Protein AF-A0A3N8NW52-F1 (afdb_monomer_lite)

pLDDT: mean 75.97, std 21.31, range [32.78, 98.12]

Organism: NCBI:txid488447

Secondary structure (DSSP, 8-state):
----PPPS-SSSSGGGSSS--SS----HHHHHHHHHHHHHHHHHHH----SS---S-SEEEEES-STTTTTTTTS-HHHHHTTS----EEEEEEEEB-TT-SEEEEEEEEESSSS-EEEEEEEEE----EEE-TTS-EEE--HHHHHHHHHH----TTS---TT---SSSSPPSSSS-------SPTTSPPHHHHHHHHHHHHHHHHTT-S---SS-TTGGGTS----TTEEEEEE-GGGB--

Sequence (243 aa):
MKRRTTSVATATVLAALLAGCANGMPDVNGLVSKANSAVEGAISSVTGGSGGNAAGPVYTPISGGNTLSGLFAGQNQQKANYGQIAYPRVALEYLSFGADQPCWKVRATIWRGPKQSHDEVFQVCDAPIVVRDAVGQSGQLNPQGIIDKIDGTRAPMNVSNTGDQRTRGPLPPLRPMSVQLANTGPMFQANPLQVRLDAINARIAYVSGYVPLGDTSAMSVVSSAFYDYRMWIYRFDPAGNRG

Radius of gyration: 20.58 Å; chains: 1; bounding box: 43×73×47 Å

Foldseek 3Di:
DDDDDDDPDPPPPPVVPPPDPDDDDPPVVVVVLVVVVVVQQVVVVPDPDPDDPFPDGQKDWDDFDLCLFQVCPPPDLVCLLQCVDVDFFWEKEWQAAELPDQKTKIKIWTRGDQPDTTITIMIGGLDWDWDAALVRDIDTADLVLVLVLLQPAFDDPPADAPACAQDRDPHAYRRFADDDDDQPDDPPDDRSRVVRSSSSVSSSCVRSCVQPPDSHDSVVSNVDNGRRRRHHHRYYDPVNYPD

Structure (mmCIF, N/CA/C/O backbone):
data_AF-A0A3N8NW52-F1
#
_entry.id   AF-A0A3N8NW52-F1
#
loop_
_atom_site.group_PDB
_atom_site.id
_atom_site.type_symbol
_atom_site.label_atom_id
_atom_site.label_alt_id
_atom_site.label_comp_id
_atom_site.label_asym_id
_atom_site.label_entity_id
_atom_site.label_seq_id
_atom_site.pdbx_PDB_ins_code
_atom_site.Cartn_x
_atom_site.Cartn_y
_atom_site.Cartn_z
_atom_site.occupancy
_atom_site.B_iso_or_equiv
_atom_site.auth_seq_id
_atom_site.auth_comp_id
_atom_site.auth_asym_id
_atom_site.auth_atom_id
_atom_site.pdbx_PDB_model_num
ATOM 1 N N . MET A 1 1 ? -19.939 -55.814 -29.220 1.00 41.88 1 MET A N 1
ATOM 2 C CA . MET A 1 1 ? -19.436 -55.866 -27.828 1.00 41.88 1 MET A CA 1
ATOM 3 C C . MET A 1 1 ? -18.182 -55.007 -27.700 1.00 41.88 1 MET A C 1
ATOM 5 O O . MET A 1 1 ? -17.153 -55.382 -28.240 1.00 41.88 1 MET A O 1
ATOM 9 N N . LYS A 1 2 ? -18.270 -53.848 -27.037 1.00 34.41 2 LYS A N 1
ATOM 10 C CA . LYS A 1 2 ? -17.125 -53.035 -26.584 1.00 34.41 2 LYS A CA 1
ATOM 11 C C . LYS A 1 2 ? -17.582 -52.266 -25.339 1.00 34.41 2 LYS A C 1
ATOM 13 O O . LYS A 1 2 ? -18.438 -51.395 -25.436 1.00 34.41 2 LYS A O 1
ATOM 18 N N . ARG A 1 3 ? -17.078 -52.675 -24.171 1.00 38.12 3 ARG A N 1
ATOM 19 C CA . ARG A 1 3 ? -17.311 -52.032 -22.868 1.00 38.12 3 ARG A CA 1
ATOM 20 C C . ARG A 1 3 ? -16.512 -50.727 -22.811 1.00 38.12 3 ARG A C 1
ATOM 22 O O . ARG A 1 3 ? -15.337 -50.733 -23.171 1.00 38.12 3 ARG A O 1
ATOM 29 N N . ARG A 1 4 ? -17.119 -49.641 -22.330 1.00 37.81 4 ARG A N 1
ATOM 30 C CA . ARG A 1 4 ? -16.389 -48.474 -21.819 1.00 37.81 4 ARG A CA 1
ATOM 31 C C . ARG A 1 4 ? -16.640 -48.367 -20.321 1.00 37.81 4 ARG A C 1
ATOM 33 O O . ARG A 1 4 ? -17.769 -48.211 -19.876 1.00 37.81 4 ARG A O 1
ATOM 40 N N . THR A 1 5 ? -15.552 -48.539 -19.591 1.00 41.28 5 THR A N 1
ATOM 41 C CA . THR A 1 5 ? -15.364 -48.364 -18.157 1.00 41.28 5 THR A CA 1
ATOM 42 C C . THR A 1 5 ? -15.502 -46.887 -17.793 1.00 41.28 5 THR A C 1
ATOM 44 O O . THR A 1 5 ? -14.796 -46.037 -18.330 1.00 41.28 5 THR A O 1
ATOM 47 N N . THR A 1 6 ? -16.422 -46.581 -16.885 1.00 38.75 6 THR A N 1
ATOM 48 C CA . THR A 1 6 ? -16.550 -45.281 -16.220 1.00 38.75 6 THR A CA 1
ATOM 49 C C . THR A 1 6 ? -15.473 -45.138 -15.146 1.00 38.75 6 THR A C 1
ATOM 51 O O . THR A 1 6 ? -15.294 -46.030 -14.318 1.00 38.75 6 THR A O 1
ATOM 54 N N . SER A 1 7 ? -14.749 -44.018 -15.184 1.00 38.44 7 SER A N 1
ATOM 55 C CA . SER A 1 7 ? -13.672 -43.681 -14.253 1.00 38.44 7 SER A CA 1
ATOM 56 C C . SER A 1 7 ? -14.221 -43.362 -12.861 1.00 38.44 7 SER A C 1
ATOM 58 O O . SER A 1 7 ? -15.058 -42.475 -12.695 1.00 38.44 7 SER A O 1
ATOM 60 N N . VAL A 1 8 ? -13.725 -44.088 -11.862 1.00 43.16 8 VAL A N 1
ATOM 61 C CA . VAL A 1 8 ? -13.961 -43.892 -10.428 1.00 43.16 8 VAL A CA 1
ATOM 62 C C . VAL A 1 8 ? -13.134 -42.685 -9.973 1.00 43.16 8 VAL A C 1
ATOM 64 O O . VAL A 1 8 ? -11.994 -42.834 -9.554 1.00 43.16 8 VAL A O 1
ATOM 67 N N . ALA A 1 9 ? -13.663 -41.470 -10.123 1.00 39.22 9 ALA A N 1
ATOM 68 C CA . ALA A 1 9 ? -13.011 -40.257 -9.603 1.00 39.22 9 ALA A CA 1
ATOM 69 C C . ALA A 1 9 ? -13.993 -39.174 -9.113 1.00 39.22 9 ALA A C 1
ATOM 71 O O . ALA A 1 9 ? -13.575 -38.084 -8.739 1.00 39.22 9 ALA A O 1
ATOM 72 N N . THR A 1 10 ? -15.297 -39.460 -9.080 1.00 41.03 10 THR A N 1
ATOM 73 C CA . THR A 1 10 ? -16.352 -38.505 -8.689 1.00 41.03 10 THR A CA 1
ATOM 74 C C . THR A 1 10 ? -17.044 -38.838 -7.362 1.00 41.03 10 THR A C 1
ATOM 76 O O . THR A 1 10 ? -18.062 -38.236 -7.040 1.00 41.03 10 THR A O 1
ATOM 79 N N . ALA A 1 11 ? -16.504 -39.758 -6.555 1.00 37.00 11 ALA A N 1
ATOM 80 C CA . ALA A 1 11 ? -17.184 -40.245 -5.347 1.00 37.00 11 ALA A CA 1
ATOM 81 C C . ALA A 1 11 ? -16.660 -39.691 -4.004 1.00 37.00 11 ALA A C 1
ATOM 83 O O . ALA A 1 11 ? -17.245 -39.995 -2.970 1.00 37.00 11 ALA A O 1
ATOM 84 N N . THR A 1 12 ? -15.605 -38.868 -3.971 1.00 39.94 12 THR A N 1
ATOM 85 C CA . THR A 1 12 ? -14.991 -38.415 -2.700 1.00 39.94 12 THR A CA 1
ATOM 86 C C . THR A 1 12 ? -15.316 -36.984 -2.268 1.00 39.94 12 THR A C 1
ATOM 88 O O . THR A 1 12 ? -14.975 -36.616 -1.150 1.00 39.94 12 THR A O 1
ATOM 91 N N . VAL A 1 13 ? -16.026 -36.183 -3.070 1.00 41.09 13 VAL A N 1
ATOM 92 C CA . VAL A 1 13 ? -16.410 -34.808 -2.668 1.00 41.09 13 VAL A CA 1
ATOM 93 C C . VAL A 1 13 ? -17.793 -34.753 -2.000 1.00 41.09 13 VAL A C 1
ATOM 95 O O . VAL A 1 13 ? -18.067 -33.847 -1.220 1.00 41.09 13 VAL A O 1
ATOM 98 N N . LEU A 1 14 ? -18.654 -35.755 -2.212 1.00 37.03 14 LEU A N 1
ATOM 99 C CA . LEU A 1 14 ? -20.027 -35.733 -1.688 1.00 37.03 14 LEU A CA 1
ATOM 100 C C . LEU A 1 14 ? -20.183 -36.326 -0.273 1.00 37.03 14 LEU A C 1
ATOM 102 O O . LEU A 1 14 ? -21.237 -36.175 0.335 1.00 37.03 14 LEU A O 1
ATOM 106 N N . ALA A 1 15 ? -19.145 -36.963 0.279 1.00 36.94 15 ALA A N 1
ATOM 107 C CA . ALA A 1 15 ? -19.199 -37.584 1.609 1.00 36.94 15 ALA A CA 1
ATOM 108 C C . ALA A 1 15 ? -18.831 -36.634 2.769 1.00 36.94 15 ALA A C 1
ATOM 110 O O . ALA A 1 15 ? -19.038 -36.981 3.928 1.00 36.94 15 ALA A O 1
ATOM 111 N N . ALA A 1 16 ? -18.332 -35.425 2.486 1.00 37.59 16 ALA A N 1
ATOM 112 C CA . ALA A 1 16 ? -17.993 -34.437 3.518 1.00 37.59 16 ALA A CA 1
ATOM 113 C C . ALA A 1 16 ? -19.156 -33.488 3.883 1.00 37.59 16 ALA A C 1
ATOM 115 O O . ALA A 1 16 ? -19.021 -32.674 4.791 1.00 37.59 16 ALA A O 1
ATOM 116 N N . LEU A 1 17 ? -20.307 -33.590 3.206 1.00 39.09 17 LEU A N 1
ATOM 117 C CA . LEU A 1 17 ? -21.458 -32.694 3.402 1.00 39.09 17 LEU A CA 1
ATOM 118 C C . LEU A 1 17 ? -22.473 -33.171 4.457 1.00 39.09 17 LEU A C 1
ATOM 120 O O . LEU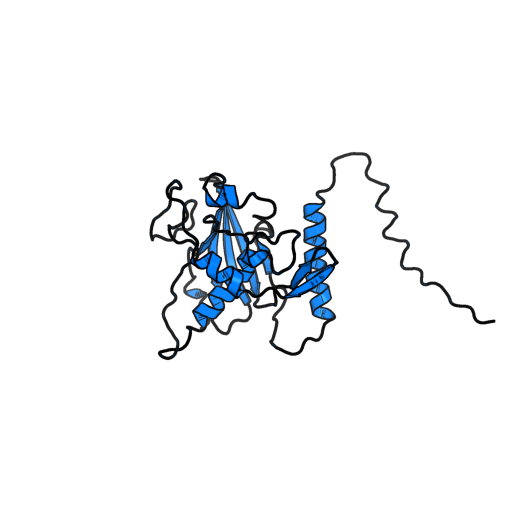 A 1 17 ? -23.471 -32.493 4.677 1.00 39.09 17 LEU A O 1
ATOM 124 N N . LEU A 1 18 ? -22.235 -34.302 5.133 1.00 38.09 18 LEU A N 1
ATOM 125 C CA . LEU A 1 18 ? -23.187 -34.873 6.104 1.00 38.09 18 LEU A CA 1
ATOM 126 C C . LEU A 1 18 ? -22.638 -35.052 7.531 1.00 38.09 18 LEU A C 1
ATOM 128 O O . LEU A 1 18 ? -23.312 -35.637 8.372 1.00 38.09 18 LEU A O 1
ATOM 132 N N . ALA A 1 19 ? -21.465 -34.502 7.848 1.00 43.75 19 ALA A N 1
ATOM 133 C CA . ALA A 1 19 ? -20.908 -34.533 9.202 1.00 43.75 19 ALA A CA 1
ATOM 134 C C . ALA A 1 19 ? -20.612 -33.110 9.699 1.00 43.75 19 ALA A C 1
ATOM 136 O O . ALA A 1 19 ? -19.472 -32.660 9.704 1.00 43.75 19 ALA A O 1
ATOM 137 N N . GLY A 1 20 ? -21.661 -32.380 10.081 1.00 37.44 20 GLY A N 1
ATOM 138 C CA . GLY A 1 20 ? -21.520 -31.006 10.570 1.00 37.44 20 GLY A CA 1
ATOM 139 C C . GLY A 1 20 ? -22.783 -30.407 11.184 1.00 37.44 20 GLY A C 1
ATOM 140 O O . GLY A 1 20 ? -22.971 -29.199 11.124 1.00 37.44 20 GLY A O 1
ATOM 141 N N . CYS A 1 21 ? -23.670 -31.217 11.765 1.00 38.03 21 CYS A N 1
ATOM 142 C CA . CYS A 1 21 ? -24.784 -30.719 12.575 1.00 38.03 21 CYS A CA 1
ATOM 143 C C . CYS A 1 21 ? -24.367 -30.635 14.051 1.00 38.03 21 CYS A C 1
ATOM 145 O O . CYS A 1 21 ? -24.898 -31.364 14.877 1.00 38.03 21 CYS A O 1
ATOM 147 N N . ALA A 1 22 ? -23.377 -29.798 14.364 1.00 41.72 22 ALA A N 1
ATOM 148 C CA . ALA A 1 22 ? -23.110 -29.251 15.698 1.00 41.72 22 ALA A CA 1
ATOM 149 C C . ALA A 1 22 ? -21.888 -28.327 15.599 1.00 41.72 22 ALA A C 1
ATOM 151 O O . ALA A 1 22 ? -20.803 -28.789 15.268 1.00 41.72 22 ALA A O 1
ATOM 152 N N . ASN A 1 23 ? -22.069 -27.052 15.949 1.00 40.06 23 ASN A N 1
ATOM 153 C CA . ASN A 1 23 ? -21.063 -25.980 16.021 1.00 40.06 23 ASN A CA 1
ATOM 154 C C . ASN A 1 23 ? -20.748 -25.254 14.703 1.00 40.06 23 ASN A C 1
ATOM 156 O O . ASN A 1 23 ? -19.900 -25.689 13.939 1.00 40.06 23 ASN A O 1
ATOM 160 N N . GLY A 1 24 ? -21.367 -24.077 14.540 1.00 40.06 24 GLY A N 1
ATOM 161 C CA . GLY A 1 24 ? -20.853 -22.954 13.746 1.00 40.06 24 GLY A CA 1
ATOM 162 C C . GLY A 1 24 ? -20.812 -23.168 12.233 1.00 40.06 24 GLY A C 1
ATOM 163 O O . GLY A 1 24 ? -20.072 -24.001 11.726 1.00 40.06 24 GLY A O 1
ATOM 164 N N . MET A 1 25 ? -21.572 -22.360 11.489 1.00 40.41 25 MET A N 1
ATOM 165 C CA . MET A 1 25 ? -21.441 -22.300 10.031 1.00 40.41 25 MET A CA 1
ATOM 166 C C . MET A 1 25 ? -19.968 -22.075 9.638 1.00 40.41 25 MET A C 1
ATOM 168 O O . MET A 1 25 ? -19.342 -21.158 10.177 1.00 40.41 25 MET A O 1
ATOM 172 N N . PRO A 1 26 ? -19.400 -22.872 8.716 1.00 46.38 26 PRO A N 1
ATOM 173 C CA . PRO A 1 26 ? -18.072 -22.606 8.190 1.00 46.38 26 PRO A CA 1
ATOM 174 C C . PRO A 1 26 ? -18.094 -21.296 7.397 1.00 46.38 26 PRO A C 1
ATOM 176 O O . PRO A 1 26 ? -19.017 -21.041 6.624 1.00 46.38 26 PRO A O 1
ATOM 179 N N . ASP A 1 27 ? -17.072 -20.468 7.607 1.00 52.22 27 ASP A N 1
ATOM 180 C CA . ASP A 1 27 ? -16.848 -19.218 6.885 1.00 52.22 27 ASP A CA 1
ATOM 181 C C . ASP A 1 27 ? -16.643 -19.512 5.390 1.00 52.22 27 ASP A C 1
ATOM 183 O O . ASP A 1 27 ? -15.546 -19.823 4.914 1.00 52.22 27 ASP A O 1
ATOM 187 N N . VAL A 1 28 ? -17.750 -19.464 4.652 1.00 51.47 28 VAL A N 1
ATOM 188 C CA . VAL A 1 28 ? -17.807 -19.717 3.212 1.00 51.47 28 VAL A CA 1
ATOM 189 C C . VAL A 1 28 ? -16.949 -18.724 2.425 1.00 51.47 28 VAL A C 1
ATOM 191 O O . VAL A 1 28 ? -16.401 -19.100 1.392 1.00 51.47 28 VAL A O 1
ATOM 194 N N . ASN A 1 29 ? -16.730 -17.507 2.938 1.00 47.47 29 ASN A N 1
ATOM 195 C CA . ASN A 1 29 ? -15.861 -16.518 2.296 1.00 47.47 29 ASN A CA 1
ATOM 196 C C . ASN A 1 29 ? -14.382 -16.902 2.435 1.00 47.47 29 ASN A C 1
ATOM 198 O O . ASN A 1 29 ? -13.612 -16.754 1.484 1.00 47.47 29 ASN A O 1
ATOM 202 N N . GLY A 1 30 ? -13.994 -17.462 3.584 1.00 43.00 30 GLY A N 1
ATOM 203 C CA . GLY A 1 30 ? -12.656 -18.015 3.809 1.00 43.00 30 GLY A CA 1
ATOM 204 C C . GLY A 1 30 ? -12.362 -19.268 2.975 1.00 43.00 30 GLY A C 1
ATOM 205 O O . GLY A 1 30 ? -11.227 -19.486 2.553 1.00 43.00 30 GLY A O 1
ATOM 206 N N . LEU A 1 31 ? -13.377 -20.090 2.694 1.00 46.56 31 LEU A N 1
ATOM 207 C CA . LEU A 1 31 ? -13.243 -21.258 1.814 1.00 46.56 31 LEU A CA 1
ATOM 208 C C . LEU A 1 31 ? -13.154 -20.869 0.334 1.00 46.56 31 LEU A C 1
ATOM 210 O O . LEU A 1 31 ? -12.346 -21.443 -0.396 1.00 46.56 31 LEU A O 1
ATOM 214 N N . VAL A 1 32 ? -13.928 -19.871 -0.098 1.00 51.53 32 VAL A N 1
ATOM 215 C CA . VAL A 1 32 ? -13.887 -19.350 -1.473 1.00 51.53 32 VAL A CA 1
ATOM 216 C C . VAL A 1 32 ? -12.560 -18.645 -1.761 1.00 51.53 32 VAL A C 1
ATOM 218 O O . VAL A 1 32 ? -11.979 -18.867 -2.821 1.00 51.53 32 VAL A O 1
ATOM 221 N N . SER A 1 33 ? -12.013 -17.870 -0.818 1.00 50.91 33 SER A N 1
ATOM 222 C CA . SER A 1 33 ? -10.696 -17.241 -1.000 1.00 50.91 33 SER A CA 1
ATOM 223 C C . SER A 1 33 ? -9.577 -18.280 -1.117 1.00 50.91 33 SER A C 1
ATOM 225 O O . SER A 1 33 ? -8.733 -18.188 -2.008 1.00 50.91 33 SER A O 1
ATOM 227 N N . LYS A 1 34 ? -9.622 -19.338 -0.297 1.00 50.50 34 LYS A N 1
ATOM 228 C CA . LYS A 1 34 ? -8.649 -20.440 -0.334 1.00 50.50 34 LYS A CA 1
ATOM 229 C C . LYS A 1 34 ? -8.749 -21.265 -1.621 1.00 50.50 34 LYS A C 1
ATOM 231 O O . LYS A 1 34 ? -7.724 -21.689 -2.154 1.00 50.50 34 LYS A O 1
ATOM 236 N N . ALA A 1 35 ? -9.963 -21.457 -2.137 1.00 46.50 35 ALA A N 1
ATOM 237 C CA . ALA A 1 35 ? -10.196 -22.097 -3.427 1.00 46.50 35 ALA A CA 1
ATOM 238 C C . ALA A 1 35 ? -9.688 -21.230 -4.589 1.00 46.50 35 ALA A C 1
ATOM 240 O O . ALA A 1 35 ? -9.022 -21.751 -5.481 1.00 46.50 35 ALA A O 1
ATOM 241 N N . ASN A 1 36 ? -9.909 -19.913 -4.550 1.00 49.97 36 ASN A N 1
ATOM 242 C CA . ASN A 1 36 ? -9.420 -18.996 -5.580 1.00 49.97 36 ASN A CA 1
ATOM 243 C C . ASN A 1 36 ? -7.886 -18.967 -5.639 1.00 49.97 36 ASN A C 1
ATOM 245 O O . ASN A 1 36 ? -7.330 -19.105 -6.725 1.00 49.97 36 ASN A O 1
ATOM 249 N N . SER A 1 37 ? -7.191 -18.920 -4.497 1.00 54.53 37 SER A N 1
ATOM 250 C CA . SER A 1 37 ? -5.719 -18.974 -4.473 1.00 54.53 37 SER A CA 1
ATOM 251 C C . SER A 1 37 ? -5.154 -20.319 -4.956 1.00 54.53 37 SER A C 1
ATOM 253 O O . SER A 1 37 ? -4.135 -20.354 -5.646 1.00 54.53 37 SER A O 1
ATOM 255 N N . ALA A 1 38 ? -5.813 -21.439 -4.634 1.00 48.00 38 ALA A N 1
ATOM 256 C CA . ALA A 1 38 ? -5.407 -22.761 -5.121 1.00 48.00 38 ALA A CA 1
ATOM 257 C C . ALA A 1 38 ? -5.622 -22.910 -6.638 1.00 48.00 38 ALA A C 1
ATOM 259 O O . ALA A 1 38 ? -4.826 -23.543 -7.331 1.00 48.00 38 ALA A O 1
ATOM 260 N N . VAL A 1 39 ? -6.680 -22.290 -7.162 1.00 48.81 39 VAL A N 1
ATOM 261 C CA . VAL A 1 39 ? -7.006 -22.284 -8.589 1.00 48.81 39 VAL A CA 1
ATOM 262 C C . VAL A 1 39 ? -6.070 -21.356 -9.374 1.00 48.81 39 VAL A C 1
ATOM 264 O O . VAL A 1 39 ? -5.618 -21.745 -10.446 1.00 48.81 39 VAL A O 1
ATOM 267 N N . GLU A 1 40 ? -5.686 -20.191 -8.849 1.00 54.53 40 GLU A N 1
ATOM 268 C CA . GLU A 1 40 ? -4.683 -19.306 -9.473 1.00 54.53 40 GLU A CA 1
ATOM 269 C C . GLU A 1 40 ? -3.309 -19.990 -9.626 1.00 54.53 40 GLU A C 1
ATOM 271 O O . GLU A 1 40 ? -2.661 -19.868 -10.673 1.00 54.53 40 GLU A O 1
ATOM 276 N N . GLY A 1 41 ? -2.899 -20.785 -8.629 1.00 47.28 41 GLY A N 1
ATOM 277 C CA . GLY A 1 41 ? -1.691 -21.617 -8.705 1.00 47.28 41 GLY A CA 1
ATOM 278 C C . GLY A 1 41 ? -1.805 -22.778 -9.700 1.00 47.28 41 GLY A C 1
ATOM 279 O O . GLY A 1 41 ? -0.810 -23.183 -10.295 1.00 47.28 41 GLY A O 1
ATOM 280 N N . ALA A 1 42 ? -3.015 -23.294 -9.930 1.00 45.81 42 ALA A N 1
ATOM 281 C CA . ALA A 1 42 ? -3.240 -24.345 -10.914 1.00 45.81 42 ALA A CA 1
ATOM 282 C C . ALA A 1 42 ? -3.247 -23.791 -12.348 1.00 45.81 42 ALA A C 1
ATOM 284 O O . ALA A 1 42 ? -2.592 -24.367 -13.210 1.00 45.81 42 ALA A O 1
ATOM 285 N N . ILE A 1 43 ? -3.911 -22.659 -12.620 1.00 48.19 43 ILE A N 1
ATOM 286 C CA . ILE A 1 43 ? -4.054 -22.098 -13.982 1.00 48.19 43 ILE A CA 1
ATOM 287 C C . ILE A 1 43 ? -2.702 -21.665 -14.563 1.00 48.19 43 ILE A C 1
ATOM 289 O O . ILE A 1 43 ? -2.441 -21.887 -15.746 1.00 48.19 43 ILE A O 1
ATOM 293 N N . SER A 1 44 ? -1.805 -21.147 -13.723 1.00 42.16 44 SER A N 1
ATOM 294 C CA . SER A 1 44 ? -0.432 -20.803 -14.116 1.00 42.16 44 SER A CA 1
ATOM 295 C C . SER A 1 44 ? 0.396 -22.018 -14.575 1.00 42.16 44 SER A C 1
ATOM 297 O O . SER A 1 44 ? 1.368 -21.840 -15.304 1.00 42.16 44 SER A O 1
ATOM 299 N N . SER A 1 45 ? -0.022 -23.249 -14.247 1.00 41.44 45 SER A N 1
ATOM 300 C CA . SER A 1 45 ? 0.603 -24.483 -14.745 1.00 41.44 45 SER A CA 1
ATOM 301 C C . SER A 1 45 ? -0.003 -25.035 -16.047 1.00 41.44 45 SER A C 1
ATOM 303 O O . SER A 1 45 ? 0.633 -25.870 -16.688 1.00 41.44 45 SER A O 1
ATOM 305 N N . VAL A 1 46 ? -1.199 -24.585 -16.466 1.00 42.25 46 VAL A N 1
ATOM 306 C CA . VAL A 1 46 ? -1.944 -25.205 -17.590 1.00 42.25 46 VAL A CA 1
ATOM 307 C C . VAL A 1 46 ? -2.087 -24.310 -18.824 1.00 42.25 46 VAL A C 1
ATOM 309 O O . VAL A 1 46 ? -2.316 -24.825 -19.916 1.00 42.25 46 VAL A O 1
ATOM 312 N N . THR A 1 47 ? -1.924 -22.990 -18.710 1.00 37.62 47 THR A N 1
ATOM 313 C CA . THR A 1 47 ? -1.979 -22.089 -19.874 1.00 37.62 47 THR A CA 1
ATOM 314 C C . THR A 1 47 ? -0.589 -21.574 -20.226 1.00 37.62 47 THR A C 1
ATOM 316 O O . THR A 1 47 ? -0.141 -20.557 -19.700 1.00 37.62 47 THR A O 1
ATOM 319 N N . GLY A 1 48 ? 0.083 -22.270 -21.147 1.00 41.56 48 GLY A N 1
ATOM 320 C CA . GLY A 1 48 ? 1.250 -21.756 -21.863 1.00 41.56 48 GLY A CA 1
ATOM 321 C C . GLY A 1 48 ? 0.865 -20.539 -22.705 1.00 41.56 48 GLY A C 1
ATOM 322 O O . GLY A 1 48 ? 0.530 -20.669 -23.878 1.00 41.56 48 GLY A O 1
ATOM 323 N N . GLY A 1 49 ? 0.871 -19.363 -22.080 1.00 32.78 49 GLY A N 1
ATOM 324 C CA . GLY A 1 49 ? 0.743 -18.065 -22.728 1.00 32.78 49 GLY A CA 1
ATOM 325 C C . GLY A 1 49 ? 2.126 -17.459 -22.924 1.00 32.78 49 GLY A C 1
ATOM 326 O O . GLY A 1 49 ? 2.770 -17.026 -21.974 1.00 32.78 49 GLY A O 1
ATOM 327 N N . SER A 1 50 ? 2.597 -17.456 -24.163 1.00 40.31 50 SER A N 1
ATOM 328 C CA . SER A 1 50 ? 3.815 -16.780 -24.598 1.00 40.31 50 SER A CA 1
ATOM 329 C C . SER A 1 50 ? 3.687 -15.259 -24.438 1.00 40.31 50 SER A C 1
ATOM 331 O O . SER A 1 50 ? 2.911 -14.639 -25.162 1.00 40.31 50 SER A O 1
ATOM 333 N N . GLY A 1 51 ? 4.473 -14.670 -23.527 1.00 35.75 51 GLY A N 1
ATOM 334 C CA . GLY A 1 51 ? 4.688 -13.220 -23.434 1.00 35.75 51 GLY A CA 1
ATOM 335 C C . GLY A 1 51 ? 4.872 -12.695 -22.007 1.00 35.75 51 GLY A C 1
ATOM 336 O O . GLY A 1 51 ? 3.921 -12.204 -21.414 1.00 35.75 51 GLY A O 1
ATOM 337 N N . GLY A 1 52 ? 6.106 -12.747 -21.492 1.00 39.50 52 GLY A N 1
ATOM 338 C CA . GLY A 1 52 ? 6.527 -12.101 -20.240 1.00 39.50 52 GLY A CA 1
ATOM 339 C C . GLY A 1 52 ? 6.759 -13.081 -19.086 1.00 39.50 52 GLY A C 1
ATOM 340 O O . GLY A 1 52 ? 5.861 -13.818 -18.698 1.00 39.50 52 GLY A O 1
ATOM 341 N N . ASN A 1 53 ? 7.978 -13.089 -18.540 1.00 42.91 53 ASN A N 1
ATOM 342 C CA . ASN A 1 53 ? 8.391 -13.876 -17.373 1.00 42.91 53 ASN A CA 1
ATOM 343 C C . ASN A 1 53 ? 7.522 -13.555 -16.136 1.00 42.91 53 ASN A C 1
ATOM 345 O O . ASN A 1 53 ? 7.901 -12.726 -15.309 1.00 42.91 53 ASN A O 1
ATOM 349 N N . ALA A 1 54 ? 6.369 -14.207 -15.979 1.00 52.78 54 ALA A N 1
ATOM 350 C CA . ALA A 1 54 ? 5.577 -14.124 -14.755 1.00 52.78 54 ALA A CA 1
ATOM 351 C C . ALA A 1 54 ? 6.271 -14.949 -13.656 1.00 52.78 54 ALA A C 1
ATOM 353 O O . ALA A 1 54 ? 6.214 -16.177 -13.644 1.00 52.78 54 ALA A O 1
ATOM 354 N N . ALA A 1 55 ? 6.967 -14.276 -12.740 1.00 58.47 55 ALA A N 1
ATOM 355 C CA . ALA A 1 55 ? 7.799 -14.900 -11.706 1.00 58.47 55 ALA A CA 1
ATOM 356 C C . ALA A 1 55 ? 7.017 -15.435 -10.482 1.00 58.47 55 ALA A C 1
ATOM 358 O O . ALA A 1 55 ? 7.456 -15.269 -9.343 1.00 58.47 55 ALA A O 1
ATOM 359 N N . GLY A 1 56 ? 5.875 -16.096 -10.699 1.00 68.19 56 GLY A N 1
ATOM 360 C CA . GLY A 1 56 ? 5.059 -16.705 -9.639 1.00 68.19 56 GLY A CA 1
ATOM 361 C C . GLY A 1 56 ? 3.687 -16.044 -9.433 1.00 68.19 56 GLY A C 1
ATOM 362 O O . GLY A 1 56 ? 3.265 -15.238 -10.264 1.00 68.19 56 GLY A O 1
ATOM 363 N N . PRO A 1 57 ? 2.952 -16.412 -8.363 1.00 85.19 57 PRO A N 1
ATOM 364 C CA . PRO A 1 57 ? 1.622 -15.866 -8.086 1.00 85.19 57 PRO A CA 1
ATOM 365 C C . PRO A 1 57 ? 1.675 -14.354 -7.820 1.00 85.19 57 PRO A C 1
ATOM 367 O O . PRO A 1 57 ? 2.691 -13.826 -7.365 1.00 85.19 57 PRO A O 1
ATOM 370 N N . VAL A 1 58 ? 0.557 -13.655 -8.062 1.00 89.62 58 VAL A N 1
ATOM 371 C CA . VAL A 1 58 ? 0.446 -12.199 -7.841 1.00 89.62 58 VAL A CA 1
ATOM 372 C C . VAL A 1 58 ? 0.791 -11.826 -6.398 1.00 89.62 58 VAL A C 1
ATOM 374 O O . VAL A 1 58 ? 1.414 -10.792 -6.183 1.00 89.62 58 VAL A O 1
ATOM 377 N N . TYR A 1 59 ? 0.428 -12.660 -5.418 1.00 92.88 59 TYR A N 1
ATOM 378 C CA . TYR A 1 59 ? 0.675 -12.424 -3.997 1.00 92.88 59 TYR A CA 1
ATOM 379 C C . TYR A 1 59 ? 1.109 -13.696 -3.273 1.00 92.88 59 TYR A C 1
ATOM 381 O O . TYR A 1 59 ? 0.455 -14.734 -3.374 1.00 92.88 59 TYR A O 1
ATOM 389 N N . THR A 1 60 ? 2.168 -13.573 -2.473 1.00 94.56 60 THR A N 1
ATOM 390 C CA . THR A 1 60 ? 2.660 -14.636 -1.591 1.00 94.56 60 THR A CA 1
ATOM 391 C C . THR A 1 60 ? 2.914 -14.067 -0.196 1.00 94.56 60 THR A C 1
ATOM 393 O O . THR A 1 60 ? 3.813 -13.232 -0.047 1.00 94.56 60 THR A O 1
ATOM 396 N N . PRO A 1 61 ? 2.187 -14.502 0.847 1.00 93.88 61 PRO A N 1
ATOM 397 C CA . PRO A 1 61 ? 2.506 -14.108 2.214 1.00 93.88 61 PRO A CA 1
ATOM 398 C C . PRO A 1 61 ? 3.856 -14.712 2.630 1.00 93.88 61 PRO A C 1
ATOM 400 O O . PRO A 1 61 ? 4.139 -15.876 2.354 1.00 93.88 61 PRO A O 1
ATOM 403 N N . ILE A 1 62 ? 4.697 -13.918 3.292 1.00 93.94 62 ILE A N 1
ATOM 404 C CA . ILE A 1 62 ? 6.013 -14.335 3.802 1.00 93.94 62 ILE A CA 1
ATOM 405 C C . ILE A 1 62 ? 5.965 -14.478 5.325 1.00 93.94 62 ILE A C 1
ATOM 407 O O . ILE A 1 62 ? 6.463 -15.461 5.868 1.00 93.94 62 ILE A O 1
ATOM 411 N N . SER A 1 63 ? 5.397 -13.498 6.032 1.00 89.06 63 SER A N 1
ATOM 412 C CA . SER A 1 63 ? 5.270 -13.532 7.492 1.00 89.06 63 SER A CA 1
ATOM 413 C C . SER A 1 63 ? 4.163 -12.608 8.000 1.00 89.06 63 SER A C 1
ATOM 415 O O . SER A 1 63 ? 3.692 -11.730 7.283 1.00 89.06 63 SER A O 1
ATOM 417 N N . GLY A 1 64 ? 3.744 -12.801 9.253 1.00 74.00 64 GLY A N 1
ATOM 418 C CA . GLY A 1 64 ? 2.808 -11.903 9.942 1.00 74.00 64 GLY A CA 1
ATOM 419 C C . GLY A 1 64 ? 1.318 -12.157 9.690 1.00 74.00 64 GLY A C 1
ATOM 420 O O . GLY A 1 64 ? 0.491 -11.612 10.413 1.00 74.00 64 GLY A O 1
ATOM 421 N N . GLY A 1 65 ? 0.970 -13.031 8.741 1.00 84.94 65 GLY A N 1
ATOM 422 C CA . GLY A 1 65 ? -0.409 -13.403 8.419 1.00 84.94 65 GLY A CA 1
ATOM 423 C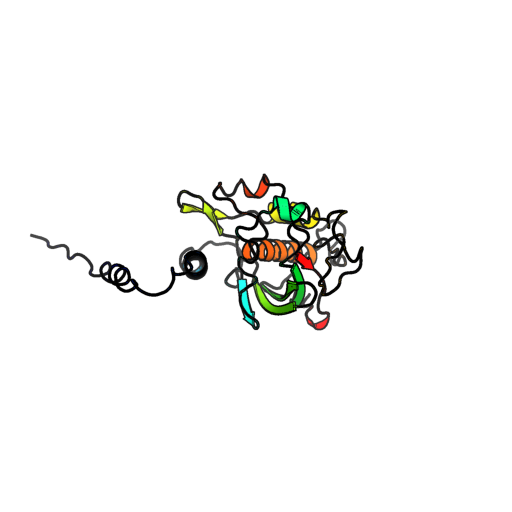 C . GLY A 1 65 ? -0.710 -13.268 6.928 1.00 84.94 65 GLY A C 1
ATOM 424 O O . GLY A 1 65 ? 0.197 -13.112 6.112 1.00 84.94 65 GLY A O 1
ATOM 425 N N . ASN A 1 66 ? -1.990 -13.364 6.581 1.00 90.12 66 ASN A N 1
ATOM 426 C CA . ASN A 1 66 ? -2.523 -13.120 5.239 1.00 90.12 66 ASN A CA 1
ATOM 427 C C . ASN A 1 66 ? -3.762 -12.208 5.283 1.00 90.12 66 ASN A C 1
ATOM 429 O O . ASN A 1 66 ? -4.593 -12.259 4.377 1.00 90.12 66 ASN A O 1
ATOM 433 N N . THR A 1 67 ? -3.913 -11.403 6.342 1.00 92.56 67 THR A N 1
ATOM 434 C CA . THR A 1 67 ? -5.118 -10.586 6.548 1.00 92.56 67 THR A CA 1
ATOM 435 C C . THR A 1 67 ? -5.233 -9.450 5.548 1.00 92.56 67 THR A C 1
ATOM 437 O O . THR A 1 67 ? -6.337 -8.955 5.346 1.00 92.56 67 THR A O 1
ATOM 440 N N . LEU A 1 68 ? -4.132 -9.050 4.897 1.00 94.06 68 LEU A N 1
ATOM 441 C CA . LEU A 1 68 ? -4.199 -8.085 3.806 1.00 94.06 68 LEU A CA 1
ATOM 442 C C . LEU A 1 68 ? -5.074 -8.593 2.654 1.00 94.06 68 LEU A C 1
ATOM 444 O O . LEU A 1 68 ? -5.784 -7.793 2.053 1.00 94.06 68 LEU A O 1
ATOM 448 N N . SER A 1 69 ? -5.033 -9.892 2.338 1.00 92.88 69 SER A N 1
ATOM 449 C CA . SER A 1 69 ? -5.807 -10.457 1.231 1.00 92.88 69 SER A CA 1
ATOM 450 C C . SER A 1 69 ? -7.304 -10.383 1.536 1.00 92.88 69 SER A C 1
ATOM 452 O O . SER A 1 69 ? -7.772 -10.908 2.543 1.00 92.88 69 SER A O 1
ATOM 454 N N . GLY A 1 70 ? -8.052 -9.684 0.681 1.00 89.62 70 GLY A N 1
ATOM 455 C CA . GLY A 1 70 ? -9.480 -9.436 0.877 1.00 89.62 70 GLY A CA 1
ATOM 456 C C . GLY A 1 70 ? -9.829 -8.520 2.057 1.00 89.62 70 GLY A C 1
ATOM 457 O O . GLY A 1 70 ? -11.001 -8.447 2.417 1.00 89.62 70 GLY A O 1
ATOM 458 N N . LEU A 1 71 ? -8.866 -7.800 2.649 1.00 93.00 71 LEU A N 1
ATOM 459 C CA . LEU A 1 71 ? -9.077 -6.937 3.822 1.00 93.00 71 LEU A CA 1
ATOM 460 C C . LEU A 1 71 ? -10.242 -5.944 3.662 1.00 93.00 71 LEU A C 1
ATOM 462 O O . LEU A 1 71 ? -10.967 -5.657 4.618 1.00 93.00 71 LEU A O 1
ATOM 466 N N . PHE A 1 72 ? -10.408 -5.403 2.457 1.00 89.94 72 PHE A N 1
ATOM 467 C CA . PHE A 1 72 ? -11.442 -4.427 2.117 1.00 89.94 72 PHE A CA 1
ATOM 468 C C . PHE A 1 72 ? -12.627 -5.041 1.357 1.00 89.94 72 PHE A C 1
ATOM 470 O O . PHE A 1 72 ? -13.596 -4.336 1.059 1.00 89.94 72 PHE A O 1
ATOM 477 N N . ALA A 1 73 ? -12.585 -6.346 1.073 1.00 86.06 73 ALA A N 1
ATOM 478 C CA . ALA A 1 73 ? -13.638 -7.033 0.340 1.00 86.06 73 ALA A CA 1
ATOM 479 C C . ALA A 1 73 ? -14.968 -6.989 1.111 1.00 86.06 73 ALA A C 1
ATOM 481 O O . ALA A 1 73 ? -15.012 -7.124 2.333 1.00 86.06 73 ALA A O 1
ATOM 482 N N . GLY A 1 74 ? -16.068 -6.760 0.389 1.00 80.25 74 GLY A N 1
ATOM 483 C CA . GLY A 1 74 ? -17.413 -6.674 0.968 1.00 80.25 74 GLY A CA 1
ATOM 484 C C . GLY A 1 74 ? -17.690 -5.413 1.798 1.00 80.25 74 GLY A C 1
ATOM 485 O O . GLY A 1 74 ? -18.809 -5.235 2.279 1.00 80.25 74 GLY A O 1
ATOM 486 N N . GLN A 1 75 ? -16.717 -4.510 1.962 1.00 84.88 75 GLN A N 1
ATOM 487 C CA . GLN A 1 75 ? -16.954 -3.237 2.635 1.00 84.88 75 GLN A CA 1
ATOM 488 C C . GLN A 1 75 ? -17.678 -2.246 1.720 1.00 84.88 75 GLN A C 1
ATOM 490 O O . GLN A 1 75 ? -17.507 -2.234 0.501 1.00 84.88 75 GLN A O 1
ATOM 495 N N . ASN A 1 76 ? -18.468 -1.355 2.322 1.00 85.19 76 ASN A N 1
ATOM 496 C CA . ASN A 1 76 ? -19.128 -0.293 1.575 1.00 85.19 76 ASN A CA 1
ATOM 497 C C . ASN A 1 76 ? -18.116 0.808 1.214 1.00 85.19 76 ASN A C 1
ATOM 499 O O . ASN A 1 76 ? -17.826 1.696 2.019 1.00 85.19 76 ASN A O 1
ATOM 503 N N . GLN A 1 77 ? -17.608 0.748 -0.016 1.00 79.75 77 GLN A N 1
ATOM 504 C CA . GLN A 1 77 ? -16.587 1.664 -0.527 1.00 79.75 77 GLN A CA 1
ATOM 505 C C . GLN A 1 77 ? -17.054 3.123 -0.590 1.00 79.75 77 GLN A C 1
ATOM 507 O O . GLN A 1 77 ? -16.255 4.033 -0.391 1.00 79.75 77 GLN A O 1
ATOM 512 N N . GLN A 1 78 ? -18.353 3.374 -0.781 1.00 82.25 78 GLN A N 1
ATOM 513 C CA . GLN A 1 78 ? -18.890 4.736 -0.735 1.00 82.25 78 GLN A CA 1
ATOM 514 C C . GLN A 1 78 ? -18.783 5.313 0.679 1.00 82.25 78 GLN A C 1
ATOM 516 O O . GLN A 1 78 ? -18.282 6.419 0.862 1.00 82.25 78 GLN A O 1
ATOM 521 N N . LYS A 1 79 ? -19.183 4.549 1.704 1.00 87.06 79 LYS A N 1
ATOM 522 C CA . LYS A 1 79 ? -19.042 4.970 3.108 1.00 87.06 79 LYS A CA 1
ATOM 523 C C . LYS A 1 79 ? -17.578 5.148 3.509 1.00 87.06 79 LYS A C 1
ATOM 525 O O . LYS A 1 79 ? -17.266 6.079 4.252 1.00 87.06 79 LYS A O 1
ATOM 530 N N . ALA A 1 80 ? -16.688 4.287 3.015 1.00 87.38 80 ALA A N 1
ATOM 531 C CA . ALA A 1 80 ? -15.248 4.448 3.196 1.00 87.38 80 ALA A CA 1
ATOM 532 C C . ALA A 1 80 ? -14.746 5.754 2.561 1.00 87.38 80 ALA A C 1
ATOM 534 O O . ALA A 1 80 ? -14.097 6.536 3.245 1.00 87.38 80 ALA A O 1
ATOM 535 N N . ASN A 1 81 ? -15.134 6.055 1.318 1.00 84.69 81 ASN A N 1
ATOM 536 C CA . ASN A 1 81 ? -14.779 7.299 0.627 1.00 84.69 81 ASN A CA 1
ATOM 537 C C . ASN A 1 81 ? -15.296 8.556 1.360 1.00 84.69 81 ASN A C 1
ATOM 539 O O . ASN A 1 81 ? -14.625 9.576 1.387 1.00 84.69 81 ASN A O 1
ATOM 543 N N . TYR A 1 82 ? -16.439 8.491 2.050 1.00 87.31 82 TYR A N 1
ATOM 544 C CA . TYR A 1 82 ? -16.921 9.597 2.896 1.00 87.31 82 TYR A CA 1
ATOM 545 C C . TYR A 1 82 ? -16.296 9.651 4.303 1.00 87.31 82 TYR A C 1
ATOM 547 O O . TYR A 1 82 ? -16.712 10.457 5.137 1.00 87.31 82 TYR A O 1
ATOM 555 N N . GLY A 1 83 ? -15.331 8.785 4.617 1.00 88.75 83 GLY A N 1
ATOM 556 C CA . GLY A 1 83 ? -14.694 8.740 5.936 1.00 88.75 83 GLY A CA 1
ATOM 557 C C . GLY A 1 83 ? -15.566 8.175 7.056 1.00 88.75 83 GLY A C 1
ATOM 558 O O . GLY A 1 83 ? -15.208 8.284 8.226 1.00 88.75 83 GLY A O 1
ATOM 559 N N . GLN A 1 84 ? -16.700 7.555 6.720 1.00 91.19 84 GLN A N 1
ATOM 560 C CA . GLN A 1 84 ? -17.607 6.944 7.697 1.00 91.19 84 GLN A CA 1
ATOM 561 C C . GLN A 1 84 ? -17.114 5.572 8.172 1.00 91.19 84 GLN A C 1
ATOM 563 O O . GLN A 1 84 ? -17.519 5.100 9.231 1.00 91.19 84 GLN A O 1
ATOM 568 N N . ILE A 1 85 ? -16.232 4.931 7.401 1.00 91.81 85 ILE A N 1
ATOM 569 C CA . ILE A 1 85 ? -15.537 3.706 7.795 1.00 91.81 85 ILE A CA 1
ATOM 570 C C . ILE A 1 85 ? -14.063 4.058 7.935 1.00 91.81 85 ILE A C 1
ATOM 572 O O . ILE A 1 85 ? -13.370 4.237 6.943 1.00 91.81 85 ILE A O 1
ATOM 576 N N . ALA A 1 86 ? -13.581 4.185 9.170 1.00 90.62 86 ALA A N 1
ATOM 577 C CA . ALA A 1 86 ? -12.221 4.657 9.419 1.00 90.62 86 ALA A CA 1
ATOM 578 C C . ALA A 1 86 ? -11.159 3.552 9.344 1.00 90.62 86 ALA A C 1
ATOM 580 O O . ALA A 1 86 ? -10.020 3.862 9.010 1.00 90.62 86 ALA A O 1
ATOM 581 N N . TYR A 1 87 ? -11.515 2.306 9.663 1.00 94.00 87 TYR A N 1
ATOM 582 C CA . TYR A 1 87 ? -10.616 1.150 9.756 1.00 94.00 87 TYR A CA 1
ATOM 583 C C . TYR A 1 87 ? -11.191 -0.035 8.961 1.00 94.00 87 TYR A C 1
ATOM 585 O O . TYR A 1 87 ? -12.401 -0.058 8.733 1.00 94.00 87 TYR A O 1
ATOM 593 N N . PRO A 1 88 ? -10.372 -1.013 8.540 1.00 95.25 88 PRO A N 1
ATOM 594 C CA . PRO A 1 88 ? -8.920 -1.101 8.714 1.00 95.25 88 PRO A CA 1
ATOM 595 C C . PRO A 1 88 ? -8.160 -0.050 7.893 1.00 95.25 88 PRO A C 1
ATOM 597 O O . PRO A 1 88 ? -8.698 0.512 6.943 1.00 95.25 88 PRO A O 1
ATOM 600 N N . ARG A 1 89 ? -6.921 0.244 8.294 1.00 96.38 89 ARG A N 1
ATOM 601 C CA . ARG A 1 89 ? -5.991 1.145 7.592 1.00 96.38 89 ARG A CA 1
ATOM 602 C C . ARG A 1 89 ? -4.672 0.437 7.339 1.00 96.38 89 ARG A C 1
ATOM 604 O O . ARG A 1 89 ? -4.256 -0.358 8.174 1.00 96.38 89 ARG A O 1
ATOM 611 N N . VAL A 1 90 ? -4.003 0.735 6.233 1.00 97.44 90 VAL A N 1
ATOM 612 C CA . VAL A 1 90 ? -2.794 0.026 5.807 1.00 97.44 90 VAL A CA 1
ATOM 613 C C . VAL A 1 90 ? -1.702 1.010 5.410 1.00 97.44 90 VAL A C 1
ATOM 615 O O . VAL A 1 90 ? -1.863 1.784 4.470 1.00 97.44 90 VAL A O 1
ATOM 618 N N . ALA A 1 91 ? -0.566 0.933 6.098 1.00 97.81 91 ALA A N 1
ATOM 619 C CA . ALA A 1 91 ? 0.660 1.613 5.699 1.00 97.81 91 ALA A CA 1
ATOM 620 C C . ALA A 1 91 ? 1.584 0.620 4.987 1.00 97.81 91 ALA A C 1
ATOM 622 O O . ALA A 1 91 ? 1.925 -0.415 5.559 1.00 97.81 91 ALA A O 1
ATOM 623 N N . LEU A 1 92 ? 1.997 0.935 3.762 1.00 97.94 92 LEU A N 1
ATOM 624 C CA . LEU A 1 92 ? 2.875 0.097 2.948 1.00 97.94 92 LEU A CA 1
ATOM 625 C C . LEU A 1 92 ? 4.324 0.585 3.033 1.00 97.94 92 LEU A C 1
ATOM 627 O O . LEU A 1 92 ? 4.607 1.769 2.831 1.00 97.94 92 LEU A O 1
ATOM 631 N N . GLU A 1 93 ? 5.240 -0.341 3.291 1.00 97.69 93 GLU A N 1
ATOM 632 C CA . GLU A 1 93 ? 6.681 -0.140 3.174 1.00 97.69 93 GLU A CA 1
ATOM 633 C C . GLU A 1 93 ? 7.287 -1.116 2.183 1.00 97.69 93 GLU A C 1
ATOM 635 O O . GLU A 1 93 ? 7.170 -2.332 2.329 1.00 97.69 93 GLU A O 1
ATOM 640 N N . TYR A 1 94 ? 7.975 -0.573 1.189 1.00 97.50 94 TYR A N 1
ATOM 641 C CA . TYR A 1 94 ? 8.674 -1.352 0.181 1.00 97.50 94 TYR A CA 1
ATOM 642 C C . TYR A 1 94 ? 10.051 -1.759 0.703 1.00 97.50 94 TYR A C 1
ATOM 644 O O . TYR A 1 94 ? 10.945 -0.926 0.821 1.00 97.50 94 TYR A O 1
ATOM 652 N N . LEU A 1 95 ? 10.208 -3.045 1.026 1.00 97.50 95 LEU A N 1
ATOM 653 C CA . LEU A 1 95 ? 11.423 -3.639 1.598 1.00 97.50 95 LEU A CA 1
ATOM 654 C C . LEU A 1 95 ? 12.417 -4.114 0.539 1.00 97.50 95 LEU A C 1
ATOM 656 O O . LEU A 1 95 ? 13.603 -4.249 0.813 1.00 97.50 95 LEU A O 1
ATOM 660 N N . SER A 1 96 ? 11.926 -4.461 -0.648 1.00 96.31 96 SER A N 1
ATOM 661 C CA . SER A 1 96 ? 12.753 -4.808 -1.802 1.00 96.31 96 SER A CA 1
ATOM 662 C C . SER A 1 96 ? 12.007 -4.406 -3.060 1.00 96.31 96 SER A C 1
ATOM 664 O O . SER A 1 96 ? 10.894 -4.887 -3.274 1.00 96.31 96 SER A O 1
ATOM 666 N N . PHE A 1 97 ? 12.604 -3.541 -3.868 1.00 95.00 97 PHE A N 1
ATOM 667 C CA . PHE A 1 97 ? 11.979 -2.953 -5.050 1.00 95.00 97 PHE A CA 1
ATOM 668 C C . PHE A 1 97 ? 13.037 -2.585 -6.094 1.00 95.00 97 PHE A C 1
ATOM 670 O O . PHE A 1 97 ? 14.221 -2.495 -5.783 1.00 95.00 97 PHE A O 1
ATOM 677 N N . GLY A 1 98 ? 12.603 -2.391 -7.332 1.00 92.62 98 GLY A N 1
ATOM 678 C CA . GLY A 1 98 ? 13.450 -2.019 -8.465 1.00 92.62 98 GLY A CA 1
ATOM 679 C C . GLY A 1 98 ? 12.693 -2.199 -9.775 1.00 92.62 98 GLY A C 1
ATOM 680 O O . GLY A 1 98 ? 11.798 -3.049 -9.848 1.00 92.62 98 GLY A O 1
ATOM 681 N N . ALA A 1 99 ? 13.019 -1.405 -10.789 1.00 90.06 99 ALA A N 1
ATOM 682 C CA . ALA A 1 99 ? 12.327 -1.398 -12.076 1.00 90.06 99 ALA A CA 1
ATOM 683 C C . ALA A 1 99 ? 12.385 -2.772 -12.763 1.00 90.06 99 ALA A C 1
ATOM 685 O O . ALA A 1 99 ? 11.368 -3.264 -13.251 1.00 90.06 99 ALA A O 1
ATOM 686 N N . ASP A 1 100 ? 13.543 -3.431 -12.688 1.00 89.38 100 ASP A N 1
ATOM 687 C CA . ASP A 1 100 ? 13.795 -4.733 -13.318 1.00 89.38 100 ASP A CA 1
ATOM 688 C C . ASP A 1 100 ? 13.434 -5.930 -12.421 1.00 89.38 100 ASP A C 1
ATOM 690 O O . ASP A 1 100 ? 13.566 -7.089 -12.819 1.00 89.38 100 ASP A O 1
ATOM 694 N N . GLN A 1 101 ? 12.989 -5.684 -11.184 1.00 90.44 101 GLN A N 1
ATOM 695 C CA . GLN A 1 101 ? 12.670 -6.761 -10.250 1.00 90.44 101 GLN A CA 1
ATOM 696 C C . GLN A 1 101 ? 11.297 -7.364 -10.571 1.00 90.44 101 GLN A C 1
ATOM 698 O O . GLN A 1 101 ? 10.284 -6.654 -10.499 1.00 90.44 101 GLN A O 1
ATOM 703 N N . PRO A 1 102 ? 11.206 -8.681 -10.842 1.00 87.31 102 PRO A N 1
ATOM 704 C CA . PRO A 1 102 ? 9.952 -9.311 -11.241 1.00 87.31 102 PRO A CA 1
ATOM 705 C C . PRO A 1 102 ? 8.935 -9.373 -10.090 1.00 87.31 102 PRO A C 1
ATOM 707 O O . PRO A 1 102 ? 7.727 -9.372 -10.330 1.00 87.31 102 PRO A O 1
ATOM 710 N N . CYS A 1 103 ? 9.421 -9.352 -8.847 1.00 94.12 103 CYS A N 1
ATOM 711 C CA . CYS A 1 103 ? 8.606 -9.287 -7.646 1.00 94.12 103 CYS A CA 1
ATOM 712 C C . CYS A 1 103 ? 9.208 -8.333 -6.620 1.00 94.12 103 CYS A C 1
ATOM 714 O O . CYS A 1 103 ? 10.427 -8.232 -6.485 1.00 94.12 103 CYS A O 1
ATOM 716 N N . TRP A 1 104 ? 8.346 -7.655 -5.875 1.00 95.94 104 TRP A N 1
ATOM 717 C CA . TRP A 1 104 ? 8.713 -6.742 -4.803 1.00 95.94 104 TRP A CA 1
ATOM 718 C C . TRP A 1 104 ? 8.299 -7.315 -3.454 1.00 95.94 104 TRP A C 1
ATOM 720 O O . TRP A 1 104 ? 7.295 -8.021 -3.343 1.00 95.94 104 TRP A O 1
ATOM 730 N N . LYS A 1 105 ? 9.074 -7.000 -2.416 1.00 97.31 105 LYS A N 1
ATOM 731 C CA . LYS A 1 105 ? 8.763 -7.369 -1.032 1.00 97.31 105 LYS A CA 1
ATOM 732 C C . LYS A 1 105 ? 8.208 -6.158 -0.309 1.00 97.31 105 LYS A C 1
ATOM 734 O O . LYS A 1 105 ? 8.839 -5.101 -0.310 1.00 97.31 105 LYS A O 1
ATOM 739 N N . VAL A 1 106 ? 7.061 -6.326 0.332 1.00 97.94 106 VAL A N 1
ATOM 740 C CA . VAL A 1 106 ? 6.325 -5.237 0.973 1.00 97.94 106 VAL A CA 1
ATOM 741 C C . VAL A 1 106 ? 5.956 -5.645 2.392 1.00 97.94 106 VAL A C 1
ATOM 743 O O . VAL A 1 106 ? 5.582 -6.790 2.641 1.00 97.94 106 VAL A O 1
ATOM 746 N N . ARG A 1 107 ? 6.074 -4.706 3.329 1.00 98.12 107 ARG A N 1
ATOM 747 C CA . ARG A 1 107 ? 5.498 -4.794 4.669 1.00 98.12 107 ARG A CA 1
ATOM 748 C C . ARG A 1 107 ? 4.231 -3.950 4.706 1.00 98.12 107 ARG A C 1
ATOM 750 O O . ARG A 1 107 ? 4.287 -2.753 4.441 1.00 98.12 107 ARG A O 1
ATOM 757 N N . ALA A 1 108 ? 3.110 -4.558 5.060 1.00 98.06 108 ALA A N 1
ATOM 758 C CA . ALA A 1 108 ? 1.886 -3.856 5.411 1.00 98.06 108 ALA A CA 1
ATOM 759 C C . ALA A 1 108 ? 1.782 -3.760 6.934 1.00 98.06 108 ALA A C 1
ATOM 761 O O . ALA A 1 108 ? 1.731 -4.782 7.612 1.00 98.06 108 ALA A O 1
ATOM 762 N N . THR A 1 109 ? 1.702 -2.543 7.468 1.00 98.06 109 THR A N 1
ATOM 763 C CA . THR A 1 109 ? 1.241 -2.315 8.842 1.00 98.06 109 THR A CA 1
ATOM 764 C C . THR A 1 109 ? -0.262 -2.085 8.807 1.00 98.06 109 THR A C 1
ATOM 766 O O . THR A 1 109 ? -0.728 -1.053 8.317 1.00 98.06 109 THR A O 1
ATOM 769 N N . ILE A 1 110 ? -1.018 -3.052 9.320 1.00 97.69 110 ILE A N 1
ATOM 770 C CA . ILE A 1 110 ? -2.480 -3.066 9.283 1.00 97.69 110 ILE A CA 1
ATOM 771 C C . ILE A 1 110 ? -3.004 -2.587 10.631 1.00 97.69 110 ILE A C 1
ATOM 773 O O . ILE A 1 110 ? -2.860 -3.257 11.649 1.00 97.69 110 ILE A O 1
ATOM 777 N N . TRP A 1 111 ? -3.640 -1.425 10.639 1.00 97.88 111 TRP A N 1
ATOM 778 C CA . TRP A 1 111 ? -4.278 -0.836 11.806 1.00 97.88 111 TRP A CA 1
ATOM 779 C C . TRP A 1 111 ? -5.747 -1.245 11.867 1.00 97.88 111 TRP A C 1
ATOM 781 O O . TRP A 1 111 ? -6.517 -0.971 10.945 1.00 97.88 111 TRP A O 1
ATOM 791 N N . ARG A 1 112 ? -6.155 -1.848 12.986 1.00 95.88 112 ARG A N 1
ATOM 792 C CA . ARG A 1 112 ? -7.564 -2.171 13.293 1.00 95.88 112 ARG A CA 1
ATOM 793 C C . ARG A 1 112 ? -8.234 -1.105 14.162 1.00 95.88 112 ARG A C 1
ATOM 795 O O . ARG A 1 112 ? -9.446 -1.105 14.331 1.00 95.88 112 ARG A O 1
ATOM 802 N N . GLY A 1 113 ? -7.434 -0.192 14.700 1.00 95.94 113 GLY A N 1
ATOM 803 C CA . GLY A 1 113 ? -7.865 0.941 15.505 1.00 95.94 113 GLY A CA 1
ATOM 804 C C . GLY A 1 113 ? -6.709 1.925 15.707 1.00 95.94 113 GLY A C 1
ATOM 805 O O . GLY A 1 113 ? -5.633 1.739 15.139 1.00 95.94 113 GLY A O 1
ATOM 806 N N . PRO A 1 114 ? -6.878 2.964 16.538 1.00 94.38 114 PRO A N 1
ATOM 807 C CA . PRO A 1 114 ? -5.871 4.015 16.707 1.00 94.38 114 PRO A CA 1
ATOM 808 C C . PRO A 1 114 ? -4.595 3.559 17.429 1.00 94.38 114 PRO A C 1
ATOM 810 O O . PRO A 1 114 ? -3.584 4.248 17.368 1.00 94.38 114 PRO A O 1
ATOM 813 N N . LYS A 1 115 ? -4.634 2.423 18.134 1.00 95.75 115 LYS A N 1
ATOM 814 C CA . LYS A 1 115 ? -3.510 1.903 18.936 1.00 95.75 115 LYS A CA 1
ATOM 815 C C . LYS A 1 115 ? -3.195 0.429 18.676 1.00 95.75 115 LYS A C 1
ATOM 817 O O . LYS A 1 115 ? -2.329 -0.127 19.336 1.00 95.75 115 LYS A O 1
ATOM 822 N N . GLN A 1 116 ? -3.928 -0.214 17.768 1.00 97.19 116 GLN A N 1
ATOM 823 C CA . GLN A 1 116 ? -3.791 -1.642 17.492 1.00 97.19 116 GLN A CA 1
ATOM 824 C C . GLN A 1 116 ? -3.419 -1.837 16.032 1.00 97.19 116 GLN A C 1
ATOM 826 O O . GLN A 1 116 ? -4.204 -1.503 15.137 1.00 97.19 116 GLN A O 1
ATOM 831 N N . SER A 1 117 ? -2.235 -2.394 15.821 1.00 97.06 117 SER A N 1
ATOM 832 C CA . SER A 1 117 ? -1.747 -2.793 14.513 1.00 97.06 117 SER A CA 1
ATOM 833 C C . SER A 1 117 ? -0.919 -4.062 14.592 1.00 97.06 117 SER A C 1
ATOM 835 O O . SER A 1 117 ? -0.416 -4.440 15.651 1.00 97.06 117 SER A O 1
ATOM 837 N N . HIS A 1 118 ? -0.793 -4.717 13.448 1.00 97.44 118 HIS A N 1
ATOM 838 C CA . HIS A 1 118 ? 0.139 -5.812 13.240 1.00 97.44 118 HIS A CA 1
ATOM 839 C C . HIS A 1 118 ? 0.808 -5.652 11.876 1.00 97.44 118 HIS A C 1
ATOM 841 O O . HIS A 1 118 ? 0.289 -4.957 10.999 1.00 97.44 118 HIS A O 1
ATOM 847 N N . ASP A 1 119 ? 1.975 -6.269 11.720 1.00 97.69 119 ASP A N 1
ATOM 848 C CA . ASP A 1 119 ? 2.714 -6.253 10.463 1.00 97.69 119 ASP A CA 1
ATOM 849 C C . ASP A 1 119 ? 2.548 -7.569 9.722 1.00 97.69 119 ASP A C 1
ATOM 851 O O . ASP A 1 119 ? 2.633 -8.640 10.320 1.00 97.69 119 ASP A O 1
ATOM 855 N N . GLU A 1 120 ? 2.413 -7.470 8.406 1.00 97.19 120 GLU A N 1
ATOM 856 C CA . GLU A 1 120 ? 2.488 -8.593 7.480 1.00 97.19 120 GLU A CA 1
ATOM 857 C C . GLU A 1 120 ? 3.529 -8.289 6.413 1.00 97.19 120 GLU A C 1
ATOM 859 O O . GLU A 1 120 ? 3.559 -7.191 5.860 1.00 97.19 120 GLU A O 1
ATOM 864 N N . VAL A 1 121 ? 4.393 -9.254 6.114 1.00 97.69 121 VAL A N 1
ATOM 865 C CA . VAL A 1 121 ? 5.346 -9.168 5.009 1.00 97.69 121 VAL A CA 1
ATOM 866 C C . VAL A 1 121 ? 4.896 -10.121 3.923 1.00 97.69 121 VAL A C 1
ATOM 868 O O . VAL A 1 121 ? 4.587 -11.280 4.189 1.00 97.69 121 VAL A O 1
ATOM 871 N N . PHE A 1 122 ? 4.892 -9.642 2.690 1.00 97.12 122 PHE A N 1
ATOM 872 C CA . PHE A 1 122 ? 4.473 -10.410 1.531 1.00 97.12 122 PHE A CA 1
ATOM 873 C C . PHE A 1 122 ? 5.303 -10.031 0.309 1.00 97.12 122 PHE A C 1
ATOM 875 O O . PHE A 1 122 ? 6.005 -9.016 0.281 1.00 97.12 122 PHE A O 1
ATOM 882 N N . GLN A 1 123 ? 5.236 -10.887 -0.698 1.00 96.56 123 GLN A N 1
ATOM 883 C CA . GLN A 1 123 ? 5.787 -10.653 -2.018 1.00 96.56 123 GLN A CA 1
ATOM 884 C C . GLN A 1 123 ? 4.648 -10.402 -3.000 1.00 96.56 123 GLN A C 1
ATOM 886 O O . GLN A 1 123 ? 3.644 -11.112 -2.963 1.00 96.56 123 GLN A O 1
ATOM 891 N N . VAL A 1 124 ? 4.825 -9.416 -3.878 1.00 95.12 124 VAL A N 1
ATOM 892 C CA . VAL A 1 124 ? 3.934 -9.163 -5.014 1.00 95.12 124 VAL A CA 1
ATOM 893 C C . VAL A 1 124 ? 4.732 -9.229 -6.291 1.00 95.12 124 VAL A C 1
ATOM 895 O O . VAL A 1 124 ? 5.772 -8.583 -6.397 1.00 95.12 124 VAL A O 1
ATOM 898 N N . CYS A 1 125 ? 4.246 -10.000 -7.250 1.00 93.25 125 CYS A N 1
ATOM 899 C CA . CYS A 1 125 ? 4.877 -10.151 -8.551 1.00 93.25 125 CYS A CA 1
ATOM 900 C C . CYS A 1 125 ? 4.071 -9.428 -9.620 1.00 93.25 125 CYS A C 1
ATOM 902 O O . CYS A 1 125 ? 2.852 -9.288 -9.514 1.00 93.25 125 CYS A O 1
ATOM 904 N N . ASP A 1 126 ? 4.747 -9.014 -10.685 1.00 86.31 126 ASP A N 1
ATOM 905 C CA . ASP A 1 126 ? 4.079 -8.545 -11.895 1.00 86.31 126 ASP A CA 1
ATOM 906 C C . ASP A 1 126 ? 3.542 -9.724 -12.711 1.00 86.31 126 ASP A C 1
ATOM 908 O O . ASP A 1 126 ? 4.030 -10.062 -13.785 1.00 86.31 126 ASP A O 1
ATOM 912 N N . ALA A 1 127 ? 2.554 -10.396 -12.132 1.00 87.75 127 ALA A N 1
ATOM 913 C CA . ALA A 1 127 ? 1.753 -11.395 -12.807 1.00 87.75 127 ALA A CA 1
ATOM 914 C C . ALA A 1 127 ? 0.434 -10.758 -13.290 1.00 87.75 127 ALA A C 1
ATOM 916 O O . ALA A 1 127 ? -0.027 -9.771 -12.695 1.00 87.75 127 ALA A O 1
ATOM 917 N N . PRO A 1 128 ? -0.179 -11.294 -14.362 1.00 85.00 128 PRO A N 1
ATOM 918 C CA . PRO A 1 128 ? -1.476 -10.830 -14.838 1.00 85.00 128 PRO A CA 1
ATOM 919 C C . PRO A 1 128 ? -2.558 -10.949 -13.760 1.00 85.00 128 PRO A C 1
ATOM 921 O O . PRO A 1 128 ? -2.662 -11.969 -13.079 1.00 85.00 128 PRO A O 1
ATOM 924 N N . ILE A 1 129 ? -3.400 -9.922 -13.644 1.00 83.75 129 ILE A N 1
ATOM 925 C CA . ILE A 1 129 ? -4.594 -9.960 -12.797 1.00 83.75 129 ILE A CA 1
ATOM 926 C C . ILE A 1 129 ? -5.699 -10.661 -13.587 1.00 83.75 129 ILE A C 1
ATOM 928 O O . ILE A 1 129 ? -6.214 -10.106 -14.560 1.00 83.75 129 ILE A O 1
ATOM 932 N N . VAL A 1 130 ? -6.059 -11.875 -13.175 1.00 82.06 130 VAL A N 1
ATOM 933 C CA . VAL A 1 130 ? -7.112 -12.668 -13.820 1.00 82.06 130 VAL A CA 1
ATOM 934 C C . VAL A 1 130 ? -8.384 -12.587 -12.988 1.00 82.06 130 VAL A C 1
ATOM 936 O O . VAL A 1 130 ? -8.410 -13.014 -11.840 1.00 82.06 130 VAL A O 1
ATOM 939 N N . VAL A 1 131 ? -9.452 -12.072 -13.589 1.00 76.94 131 VAL A N 1
ATOM 940 C CA . VAL A 1 131 ? -10.789 -12.005 -12.991 1.00 76.94 131 VAL A CA 1
ATOM 941 C C . VAL A 1 131 ? -11.725 -12.977 -13.693 1.00 76.94 131 VAL A C 1
ATOM 943 O O . VAL A 1 131 ? -11.558 -13.269 -14.877 1.00 76.94 131 VAL A O 1
ATOM 946 N N . ARG A 1 132 ? -12.720 -13.485 -12.967 1.00 75.31 132 ARG A N 1
ATOM 947 C CA . ARG A 1 132 ? -13.816 -14.268 -13.544 1.00 75.31 132 ARG A CA 1
ATOM 948 C C . ARG A 1 132 ? -15.092 -13.451 -13.484 1.00 75.31 132 ARG A C 1
ATOM 950 O O . ARG A 1 132 ? -15.368 -12.840 -12.456 1.00 75.31 132 ARG A O 1
ATOM 957 N N . ASP A 1 133 ? -15.842 -13.430 -14.575 1.00 69.50 133 ASP A N 1
ATOM 958 C CA . ASP A 1 133 ? -17.170 -12.828 -14.577 1.00 69.50 133 ASP A CA 1
ATOM 959 C C . ASP A 1 133 ? -18.225 -13.771 -13.970 1.00 69.50 133 ASP A C 1
ATOM 961 O O . ASP A 1 133 ? -17.950 -14.927 -13.635 1.00 69.50 133 ASP A O 1
ATOM 965 N N . ALA A 1 134 ? -19.457 -13.273 -13.838 1.00 68.56 134 ALA A N 1
ATOM 966 C CA . ALA A 1 134 ? -20.579 -14.030 -13.287 1.00 68.56 134 ALA A CA 1
ATOM 967 C C . ALA A 1 134 ? -20.941 -15.295 -14.092 1.00 68.56 134 ALA A C 1
ATOM 969 O O . ALA A 1 134 ? -21.601 -16.183 -13.556 1.00 68.56 134 ALA A O 1
ATOM 970 N N . VAL A 1 135 ? -20.511 -15.402 -15.357 1.00 78.62 135 VAL A N 1
ATOM 971 C CA . VAL A 1 135 ? -20.715 -16.590 -16.205 1.00 78.62 135 VAL A CA 1
ATOM 972 C C . VAL A 1 135 ? -19.481 -17.505 -16.246 1.00 78.62 135 VAL A C 1
ATOM 974 O O . VAL A 1 135 ? -19.457 -18.491 -16.983 1.00 78.62 135 VAL A O 1
ATOM 977 N N . GLY A 1 136 ? -18.466 -17.220 -15.422 1.00 72.12 136 GLY A N 1
ATOM 978 C CA . GLY A 1 136 ? -17.261 -18.027 -15.241 1.00 72.12 136 GLY A CA 1
ATOM 979 C C . GLY A 1 136 ? -16.163 -17.803 -16.286 1.00 72.12 136 GLY A C 1
ATOM 980 O O . GLY A 1 136 ? -15.124 -18.473 -16.209 1.00 72.12 136 GLY A O 1
ATOM 981 N N . GLN A 1 137 ? -16.349 -16.874 -17.230 1.00 78.62 137 GLN A N 1
ATOM 982 C CA . GLN A 1 137 ? -15.340 -16.525 -18.230 1.00 78.62 137 GLN A CA 1
ATOM 983 C C . GLN A 1 137 ? -14.199 -15.752 -17.573 1.00 78.62 137 GLN A C 1
ATOM 985 O O . GLN A 1 137 ? -14.411 -14.857 -16.755 1.00 78.62 137 GLN A O 1
ATOM 990 N N . SER A 1 138 ? -12.970 -16.115 -17.931 1.00 79.25 138 SER A N 1
ATOM 991 C CA . SER A 1 138 ? -11.769 -15.452 -17.431 1.00 79.25 138 SER A CA 1
ATOM 992 C C . SER A 1 138 ? -11.403 -14.266 -18.317 1.00 79.25 138 SER A C 1
ATOM 994 O O . SER A 1 138 ? -11.237 -14.416 -19.525 1.00 79.25 138 SER A O 1
ATOM 996 N N . GLY A 1 139 ? -11.227 -13.103 -17.699 1.00 75.62 139 GLY A N 1
ATOM 997 C CA . GLY A 1 139 ? -10.691 -11.900 -18.322 1.00 75.62 139 GLY A CA 1
ATOM 998 C C . GLY A 1 139 ? -9.425 -11.444 -17.608 1.00 75.62 139 GLY A C 1
ATOM 999 O O . GLY A 1 139 ? -9.241 -11.702 -16.418 1.00 75.62 139 GLY A O 1
ATOM 1000 N N . GLN A 1 140 ? -8.549 -10.755 -18.331 1.00 79.12 140 GLN A N 1
ATOM 1001 C CA . GLN A 1 140 ? -7.439 -10.038 -17.712 1.00 79.12 140 GLN A CA 1
ATOM 1002 C C . GLN A 1 140 ? -7.854 -8.598 -17.448 1.00 79.12 140 GLN A C 1
ATOM 1004 O O . GLN A 1 140 ? -8.426 -7.931 -18.311 1.00 79.12 140 GLN A O 1
ATOM 1009 N N . LEU A 1 141 ? -7.568 -8.126 -16.243 1.00 78.12 141 LEU A N 1
ATOM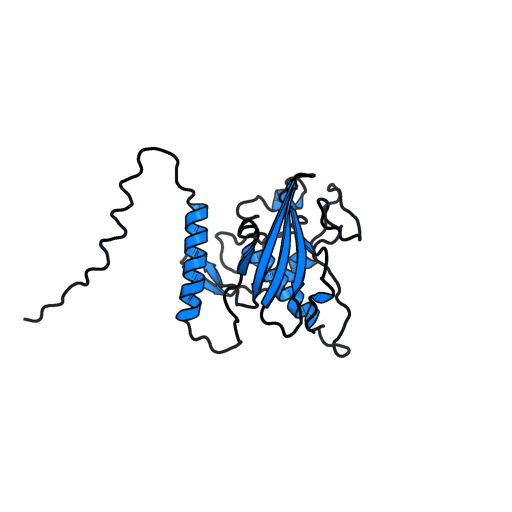 1010 C CA . LEU A 1 141 ? -7.868 -6.766 -15.840 1.00 78.12 141 LEU A CA 1
ATOM 1011 C C . LEU A 1 141 ? -6.724 -5.839 -16.259 1.00 78.12 141 LEU A C 1
ATOM 1013 O O . LEU A 1 141 ? -5.561 -6.137 -15.997 1.00 78.12 141 LEU A O 1
ATOM 1017 N N . ASN A 1 142 ? -7.056 -4.703 -16.878 1.00 81.38 142 ASN A N 1
ATOM 1018 C CA . ASN A 1 142 ? -6.074 -3.671 -17.207 1.00 81.38 142 ASN A CA 1
ATOM 1019 C C . ASN A 1 142 ? -5.680 -2.892 -15.933 1.00 81.38 142 ASN A C 1
ATOM 1021 O O . ASN A 1 142 ? -6.525 -2.165 -15.398 1.00 81.38 142 ASN A O 1
ATOM 1025 N N . PRO A 1 143 ? -4.422 -2.983 -15.456 1.00 81.38 143 PRO A N 1
ATOM 1026 C CA . PRO A 1 143 ? -3.991 -2.301 -14.237 1.00 81.38 143 PRO A CA 1
ATOM 1027 C C . PRO A 1 143 ? -4.119 -0.774 -14.304 1.00 81.38 143 PRO A C 1
ATOM 1029 O O . PRO A 1 143 ? -4.304 -0.146 -13.266 1.00 81.38 143 PRO A O 1
ATOM 1032 N N . GLN A 1 144 ? -4.075 -0.172 -15.500 1.00 81.12 144 GLN A N 1
ATOM 1033 C CA . GLN A 1 144 ? -4.124 1.285 -15.648 1.00 81.12 144 GLN A CA 1
ATOM 1034 C C . GLN A 1 144 ? -5.416 1.886 -15.078 1.00 81.12 144 GLN A C 1
ATOM 1036 O O . GLN A 1 144 ? -5.376 2.906 -14.398 1.00 81.12 144 GLN A O 1
ATOM 1041 N N . GLY A 1 145 ? -6.553 1.207 -15.268 1.00 77.44 145 GLY A N 1
ATOM 1042 C CA . GLY A 1 145 ? -7.837 1.671 -14.736 1.00 77.44 145 GLY A CA 1
ATOM 1043 C C . GLY A 1 145 ? -7.884 1.703 -13.204 1.00 77.44 145 GLY A C 1
ATOM 1044 O O . GLY A 1 145 ? -8.631 2.492 -12.630 1.00 77.44 145 GLY A O 1
ATOM 1045 N N . ILE A 1 146 ? -7.069 0.880 -12.536 1.00 84.69 146 ILE A N 1
ATOM 1046 C CA . ILE A 1 146 ? -6.901 0.919 -11.079 1.00 84.69 146 ILE A CA 1
ATOM 1047 C C . ILE A 1 146 ? -6.018 2.109 -10.685 1.00 84.69 146 ILE A C 1
ATOM 1049 O O . ILE A 1 146 ? -6.326 2.813 -9.724 1.00 84.69 146 ILE A O 1
ATOM 1053 N N . ILE A 1 147 ? -4.938 2.350 -11.428 1.00 85.94 147 ILE A N 1
ATOM 1054 C CA . ILE A 1 147 ? -3.935 3.361 -11.080 1.00 85.94 147 ILE A CA 1
ATOM 1055 C C . ILE A 1 147 ? -4.470 4.776 -11.167 1.00 85.94 147 ILE A C 1
ATOM 1057 O O . ILE A 1 147 ? -4.323 5.526 -10.203 1.00 85.94 147 ILE A O 1
ATOM 1061 N N . ASP A 1 148 ? -5.220 5.099 -12.217 1.00 82.38 148 ASP A N 1
ATOM 1062 C CA . ASP A 1 148 ? -5.824 6.425 -12.360 1.00 82.38 148 ASP A CA 1
ATOM 1063 C C . ASP A 1 148 ? -6.733 6.779 -11.158 1.00 82.38 148 ASP A C 1
ATOM 1065 O O . ASP A 1 148 ? -6.855 7.942 -10.760 1.00 82.38 148 ASP A O 1
ATOM 1069 N N . LYS A 1 149 ? -7.367 5.773 -10.535 1.00 82.19 149 LYS A N 1
ATOM 1070 C CA . LYS A 1 149 ? -8.196 5.945 -9.328 1.00 82.19 149 LYS A CA 1
ATOM 1071 C C . LYS A 1 149 ? -7.358 6.068 -8.061 1.00 82.19 149 LYS A C 1
ATOM 1073 O O . LYS A 1 149 ? -7.612 6.947 -7.233 1.00 82.19 149 LYS A O 1
ATOM 1078 N N . ILE A 1 150 ? -6.352 5.212 -7.917 1.00 86.69 150 ILE A N 1
ATOM 1079 C CA . ILE A 1 150 ? -5.430 5.215 -6.781 1.00 86.69 150 ILE A CA 1
ATOM 1080 C C . ILE A 1 150 ? -4.698 6.561 -6.673 1.00 86.69 150 ILE A C 1
ATOM 1082 O O . ILE A 1 150 ? -4.668 7.155 -5.593 1.00 86.69 150 ILE A O 1
ATOM 1086 N N . ASP A 1 151 ? -4.192 7.093 -7.785 1.00 85.94 151 ASP A N 1
ATOM 1087 C CA . ASP A 1 151 ? -3.461 8.364 -7.811 1.00 85.94 151 ASP A CA 1
ATOM 1088 C C . ASP A 1 151 ? -4.355 9.577 -7.545 1.00 85.94 151 ASP A C 1
ATOM 1090 O O . ASP A 1 151 ? -3.932 10.551 -6.913 1.00 85.94 151 ASP A O 1
ATOM 1094 N N . GLY A 1 152 ? -5.616 9.507 -7.978 1.00 84.56 152 GLY A N 1
ATOM 1095 C CA . GLY A 1 152 ? -6.625 10.527 -7.700 1.00 84.56 152 GLY A CA 1
ATOM 1096 C C . GLY A 1 152 ? -7.143 10.523 -6.257 1.00 84.56 152 GLY A C 1
ATOM 1097 O O . GLY A 1 152 ? -7.815 11.474 -5.852 1.00 84.56 152 GLY A O 1
ATOM 1098 N N . THR A 1 153 ? -6.843 9.484 -5.473 1.00 87.94 153 THR A N 1
ATOM 1099 C CA . THR A 1 153 ? -7.387 9.319 -4.121 1.00 87.94 153 THR A CA 1
ATOM 1100 C C . THR A 1 153 ? -6.824 10.361 -3.157 1.00 87.94 153 THR A C 1
ATOM 1102 O O . THR A 1 153 ? -5.619 10.620 -3.098 1.00 87.94 153 THR A O 1
ATOM 1105 N N . ARG A 1 154 ? -7.714 10.950 -2.353 1.00 91.12 154 ARG A N 1
ATOM 1106 C CA . ARG A 1 154 ? -7.373 11.917 -1.305 1.00 91.12 154 ARG A CA 1
ATOM 1107 C C . ARG A 1 154 ? -8.112 11.598 -0.019 1.00 91.12 154 ARG A C 1
ATOM 1109 O O . ARG A 1 154 ? -9.237 11.107 -0.061 1.00 91.12 154 ARG A O 1
ATOM 1116 N N . ALA A 1 155 ? -7.493 11.914 1.115 1.00 91.44 155 ALA A N 1
ATOM 1117 C CA . ALA A 1 155 ? -8.193 11.881 2.392 1.00 91.44 155 ALA A CA 1
ATOM 1118 C C . ALA A 1 155 ? -9.367 12.889 2.371 1.00 91.44 155 ALA A C 1
ATOM 1120 O O . ALA A 1 155 ? -9.153 14.051 2.008 1.00 91.44 155 ALA A O 1
ATOM 1121 N N . PRO A 1 156 ? -10.591 12.477 2.744 1.00 90.06 156 PRO A N 1
ATOM 1122 C CA . PRO A 1 156 ? -11.743 13.368 2.834 1.00 90.06 156 PRO A CA 1
ATOM 1123 C C . PRO A 1 156 ? -11.508 14.502 3.832 1.00 90.06 156 PRO A C 1
ATOM 1125 O O . PRO A 1 156 ? -10.811 14.324 4.831 1.00 90.06 156 PRO A O 1
ATOM 1128 N N . MET A 1 157 ? -12.138 15.660 3.612 1.00 87.81 157 MET A N 1
ATOM 1129 C CA . MET A 1 157 ? -11.955 16.834 4.484 1.00 87.81 157 MET A CA 1
ATOM 1130 C C . MET A 1 157 ? -12.362 16.580 5.943 1.00 87.81 157 MET A C 1
ATOM 1132 O O . MET A 1 157 ? -11.814 17.192 6.853 1.00 87.81 157 MET A O 1
ATOM 1136 N N . ASN A 1 158 ? -13.307 15.669 6.176 1.00 88.56 158 ASN A N 1
ATOM 1137 C CA . ASN A 1 158 ? -13.782 15.273 7.502 1.00 88.56 158 ASN A CA 1
ATOM 1138 C C . ASN A 1 158 ? -12.911 14.195 8.178 1.00 88.56 158 ASN A C 1
ATOM 1140 O O . ASN A 1 158 ? -13.273 13.707 9.248 1.00 88.56 158 ASN A O 1
ATOM 1144 N N . VAL A 1 159 ? -11.785 13.801 7.574 1.00 91.44 159 VAL A N 1
ATOM 1145 C CA . VAL A 1 159 ? -10.884 12.771 8.099 1.00 91.44 159 VAL A CA 1
ATOM 1146 C C . VAL A 1 159 ? -9.553 13.392 8.512 1.00 91.44 159 VAL A C 1
ATOM 1148 O O . VAL A 1 159 ? -8.837 13.982 7.700 1.00 91.44 159 VAL A O 1
ATOM 1151 N N . SER A 1 160 ? -9.173 13.189 9.777 1.00 92.88 160 SER A N 1
ATOM 1152 C CA . SER A 1 160 ? -7.844 13.559 10.271 1.00 92.88 160 SER A CA 1
ATOM 1153 C C . SER A 1 160 ? -6.749 12.845 9.477 1.00 92.88 160 SER A C 1
ATOM 1155 O O . SER A 1 160 ? -6.743 11.616 9.367 1.00 92.88 160 SER A O 1
ATOM 1157 N N . ASN A 1 161 ? -5.808 13.627 8.958 1.00 95.12 161 ASN A N 1
ATOM 1158 C CA . ASN A 1 161 ? -4.696 13.171 8.135 1.00 95.12 161 ASN A CA 1
ATOM 1159 C C . ASN A 1 161 ? -3.408 13.912 8.527 1.00 95.12 161 ASN A C 1
ATOM 1161 O O . ASN A 1 161 ? -3.446 14.898 9.262 1.00 95.12 161 ASN A O 1
ATOM 1165 N N . THR A 1 162 ? -2.268 13.423 8.054 1.00 95.50 162 THR A N 1
ATOM 1166 C CA . THR A 1 162 ? -0.938 13.982 8.349 1.00 95.50 162 THR A CA 1
ATOM 1167 C C . THR A 1 162 ? -0.469 15.019 7.321 1.00 95.50 162 THR A C 1
ATOM 1169 O O . THR A 1 162 ? 0.714 15.360 7.285 1.00 95.50 162 THR A O 1
ATOM 1172 N N . GLY A 1 163 ? -1.365 15.529 6.468 1.00 93.38 163 GLY A N 1
ATOM 1173 C CA . GLY A 1 163 ? -1.003 16.419 5.365 1.00 93.38 163 GLY A CA 1
ATOM 1174 C C . GLY A 1 163 ? -0.065 15.720 4.382 1.00 93.38 163 GLY A C 1
ATOM 1175 O O . GLY A 1 163 ? -0.321 14.589 3.969 1.00 93.38 163 GLY A O 1
ATOM 1176 N N . ASP A 1 164 ? 1.043 16.369 4.034 1.00 90.06 164 ASP A N 1
ATOM 1177 C CA . ASP A 1 164 ? 2.048 15.797 3.129 1.00 90.06 164 ASP A CA 1
ATOM 1178 C C . ASP A 1 164 ? 2.993 14.794 3.816 1.00 90.06 164 ASP A C 1
ATOM 1180 O O . ASP A 1 164 ? 3.749 14.088 3.147 1.00 90.06 164 ASP A O 1
ATOM 1184 N N . GLN A 1 165 ? 2.955 14.693 5.150 1.00 92.88 165 GLN A N 1
ATOM 1185 C CA . GLN A 1 165 ? 3.829 13.785 5.889 1.00 92.88 165 GLN A CA 1
ATOM 1186 C C . GLN A 1 165 ? 3.346 12.343 5.758 1.00 92.88 165 GLN A C 1
ATOM 1188 O O . GLN A 1 165 ? 2.218 12.012 6.120 1.00 92.88 165 GLN A O 1
ATOM 1193 N N . ARG A 1 166 ? 4.222 11.455 5.294 1.00 94.00 166 ARG A N 1
ATOM 1194 C CA . ARG A 1 166 ? 3.955 10.017 5.200 1.00 94.00 166 ARG A CA 1
ATOM 1195 C C . ARG A 1 166 ? 4.451 9.334 6.469 1.00 94.00 166 ARG A C 1
ATOM 1197 O O . ARG A 1 166 ? 5.645 9.314 6.741 1.00 94.00 166 ARG A O 1
ATOM 1204 N N . THR A 1 167 ? 3.533 8.786 7.260 1.00 95.31 167 THR A N 1
ATOM 1205 C CA . THR A 1 167 ? 3.864 8.110 8.525 1.00 95.31 167 THR A CA 1
ATOM 1206 C C . THR A 1 167 ? 3.405 6.663 8.491 1.00 95.31 167 THR A C 1
ATOM 1208 O O . THR A 1 167 ? 2.527 6.304 7.712 1.00 95.31 167 THR A O 1
ATOM 1211 N N . ARG A 1 168 ? 3.946 5.816 9.367 1.00 96.31 168 ARG A N 1
ATOM 1212 C CA . ARG A 1 168 ? 3.487 4.426 9.511 1.00 96.31 168 ARG A CA 1
ATOM 1213 C C . ARG A 1 168 ? 2.037 4.311 10.023 1.00 96.31 168 ARG A C 1
ATOM 1215 O O . ARG A 1 168 ? 1.465 3.226 10.000 1.00 96.31 168 ARG A O 1
ATOM 1222 N N . GLY A 1 169 ? 1.422 5.413 10.450 1.00 90.94 169 GLY A N 1
ATOM 1223 C CA . GLY A 1 169 ? 0.026 5.486 10.867 1.00 90.94 169 GLY A CA 1
ATOM 1224 C C . GLY A 1 169 ? -0.158 5.832 12.348 1.00 90.94 169 GLY A C 1
ATOM 1225 O O . GLY A 1 169 ? 0.801 6.217 13.016 1.00 90.94 169 GLY A O 1
ATOM 1226 N N . PRO A 1 170 ? -1.403 5.736 12.857 1.00 93.88 170 PRO A N 1
ATOM 1227 C CA . PRO A 1 170 ? -2.596 5.222 12.169 1.00 93.88 170 PRO A CA 1
ATOM 1228 C C . PRO A 1 170 ? -3.247 6.221 11.200 1.00 93.88 170 PRO A C 1
ATOM 1230 O O . PRO A 1 170 ? -4.261 5.891 10.583 1.00 93.88 170 PRO A O 1
ATOM 1233 N N . LEU A 1 171 ? -2.753 7.457 11.107 1.00 95.38 171 LEU A N 1
ATOM 1234 C CA . LEU A 1 171 ? -3.334 8.485 10.244 1.00 95.38 171 LEU A CA 1
ATOM 1235 C C . LEU A 1 171 ? -2.721 8.439 8.831 1.00 95.38 171 LEU A C 1
ATOM 1237 O O . LEU A 1 171 ? -1.497 8.375 8.716 1.00 95.38 171 LEU A O 1
ATOM 1241 N N . PRO A 1 172 ? -3.551 8.479 7.774 1.00 94.88 172 PRO A N 1
ATOM 1242 C CA . PRO A 1 172 ? -3.080 8.535 6.395 1.00 94.88 172 PRO A CA 1
ATOM 1243 C C . PRO A 1 172 ? -2.553 9.943 6.059 1.00 94.88 172 PRO A C 1
ATOM 1245 O O . PRO A 1 172 ? -2.983 10.919 6.682 1.00 94.88 172 PRO A O 1
ATOM 1248 N N . PRO A 1 173 ? -1.686 10.084 5.045 1.00 95.50 173 PRO A N 1
ATOM 1249 C CA . PRO A 1 173 ? -1.401 11.379 4.434 1.00 95.50 173 PRO A CA 1
ATOM 1250 C C . PRO A 1 173 ? -2.591 11.858 3.585 1.00 95.50 173 PRO A C 1
ATOM 1252 O O . PRO A 1 173 ? -3.486 11.087 3.234 1.00 95.50 173 PRO A O 1
ATOM 1255 N N . LEU A 1 174 ? -2.578 13.133 3.193 1.00 93.88 174 LEU A N 1
ATOM 1256 C CA . LEU A 1 174 ? -3.600 13.736 2.333 1.00 93.88 174 LEU A CA 1
ATOM 1257 C C . LEU A 1 174 ? -3.670 13.065 0.953 1.00 93.88 174 LEU A C 1
ATOM 1259 O O . LEU A 1 174 ? -4.757 12.934 0.392 1.00 93.88 174 LEU A O 1
ATOM 1263 N N . ARG A 1 175 ? -2.519 12.642 0.416 1.00 93.25 175 ARG A N 1
ATOM 1264 C CA . ARG A 1 175 ? -2.381 11.879 -0.834 1.00 93.25 175 ARG A CA 1
ATOM 1265 C C . ARG A 1 175 ? -1.825 10.480 -0.529 1.00 93.25 175 ARG A C 1
ATOM 1267 O O . ARG A 1 175 ? -0.607 10.318 -0.463 1.00 93.25 175 ARG A O 1
ATOM 1274 N N . PRO A 1 176 ? -2.679 9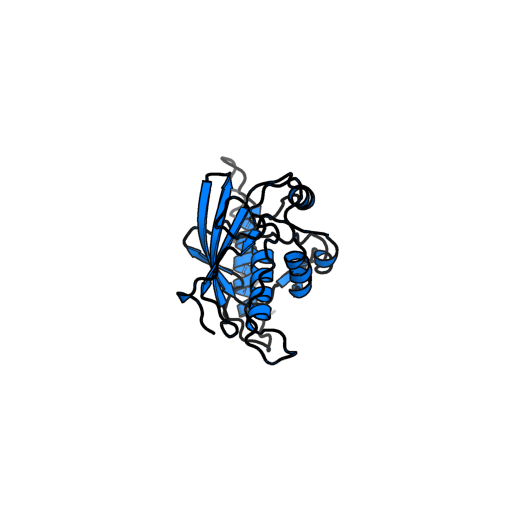.465 -0.334 1.00 92.38 176 PRO A N 1
ATOM 1275 C CA . PRO A 1 176 ? -2.269 8.148 0.155 1.00 92.38 176 PRO A CA 1
ATOM 1276 C C . PRO A 1 176 ? -1.260 7.434 -0.749 1.00 92.38 176 PRO A C 1
ATOM 1278 O O . PRO A 1 176 ? -0.200 7.012 -0.287 1.00 92.38 176 PRO A O 1
ATOM 1281 N N . MET A 1 177 ? -1.529 7.366 -2.049 1.00 90.94 177 MET A N 1
ATOM 1282 C CA . MET A 1 177 ? -0.765 6.501 -2.956 1.00 90.94 177 MET A CA 1
ATOM 1283 C C . MET A 1 177 ? 0.092 7.266 -3.973 1.00 90.94 177 MET A C 1
ATOM 1285 O O . MET A 1 177 ? 1.065 6.716 -4.472 1.00 90.94 177 MET A O 1
ATOM 1289 N N . SER A 1 178 ? -0.182 8.557 -4.184 1.00 86.88 178 SER A N 1
ATOM 1290 C CA . SER A 1 178 ? 0.590 9.401 -5.104 1.00 86.88 178 SER A CA 1
ATOM 1291 C C . SER A 1 178 ? 1.986 9.720 -4.548 1.00 86.88 178 SER A C 1
ATOM 1293 O O . SER A 1 178 ? 2.165 10.636 -3.736 1.00 86.88 178 SER A O 1
ATOM 1295 N N . VAL A 1 179 ? 2.983 8.944 -4.969 1.00 87.88 179 VAL A N 1
ATOM 1296 C CA . VAL A 1 179 ? 4.407 9.174 -4.695 1.00 87.88 179 VAL A CA 1
ATOM 1297 C C . VAL A 1 179 ? 5.105 9.414 -6.021 1.00 87.88 179 VAL A C 1
ATOM 1299 O O . VAL A 1 179 ? 4.982 8.605 -6.931 1.00 87.88 179 VAL A O 1
ATOM 1302 N N . GLN A 1 180 ? 5.853 10.510 -6.110 1.00 81.75 180 GLN A N 1
ATOM 1303 C CA . GLN A 1 180 ? 6.742 10.760 -7.237 1.00 81.75 180 GLN A CA 1
ATOM 1304 C C . GLN A 1 180 ? 8.115 10.210 -6.882 1.00 81.75 180 GLN A C 1
ATOM 1306 O O . GLN A 1 180 ? 8.778 10.712 -5.971 1.00 81.75 180 GLN A O 1
ATOM 1311 N N . LEU A 1 181 ? 8.526 9.157 -7.579 1.00 82.88 181 LEU A N 1
ATOM 1312 C CA . LEU A 1 181 ? 9.894 8.669 -7.490 1.00 82.88 181 LEU A CA 1
ATOM 1313 C C . LEU A 1 181 ? 10.810 9.551 -8.342 1.00 82.88 181 LEU A C 1
ATOM 1315 O O . LEU A 1 181 ? 10.401 10.059 -9.390 1.00 82.88 181 LEU A O 1
ATOM 1319 N N . ALA A 1 182 ? 12.053 9.740 -7.887 1.00 74.56 182 ALA A N 1
ATOM 1320 C CA . ALA A 1 182 ? 13.051 10.504 -8.629 1.00 74.56 182 ALA A CA 1
ATOM 1321 C C . ALA A 1 182 ? 13.154 9.967 -10.064 1.00 74.56 182 ALA A C 1
ATOM 1323 O O . ALA A 1 182 ? 13.230 8.753 -10.266 1.00 74.56 182 ALA A O 1
ATOM 1324 N N . ASN A 1 183 ? 13.111 10.863 -11.053 1.00 67.06 183 ASN A N 1
ATOM 1325 C CA . ASN A 1 183 ? 13.151 10.458 -12.451 1.00 67.06 183 ASN A CA 1
ATOM 1326 C C . ASN A 1 183 ? 14.552 9.942 -12.799 1.00 67.06 183 ASN A C 1
ATOM 1328 O O . ASN A 1 183 ? 15.512 10.709 -12.804 1.00 67.06 183 ASN A O 1
ATOM 1332 N N . THR A 1 184 ? 14.655 8.644 -13.071 1.00 61.41 184 THR A N 1
ATOM 1333 C CA . THR A 1 184 ? 15.890 7.971 -13.493 1.00 61.41 184 THR A CA 1
ATOM 1334 C C . THR A 1 184 ? 15.922 7.694 -15.001 1.00 61.41 184 THR A C 1
ATOM 1336 O O . THR A 1 184 ? 16.899 7.134 -15.493 1.00 61.41 184 THR A O 1
ATOM 1339 N N . GLY A 1 185 ? 14.873 8.073 -15.743 1.00 61.94 185 GLY A N 1
ATOM 1340 C CA . GLY A 1 185 ? 14.732 7.805 -17.175 1.00 61.94 185 GLY A CA 1
ATOM 1341 C C . GLY A 1 185 ? 15.187 8.957 -18.085 1.00 61.94 185 GLY A C 1
ATOM 1342 O O . GLY A 1 185 ? 15.348 10.094 -17.628 1.00 61.94 185 GLY A O 1
ATOM 1343 N N . PRO A 1 186 ? 15.366 8.695 -19.395 1.00 64.81 186 PRO A N 1
ATOM 1344 C CA . PRO A 1 186 ? 15.582 9.734 -20.397 1.00 64.81 186 PRO A CA 1
ATOM 1345 C C . PRO A 1 186 ? 14.466 10.784 -20.373 1.00 64.81 186 PRO A C 1
ATOM 1347 O O . PRO A 1 186 ? 13.299 10.471 -20.131 1.00 64.81 186 PRO A O 1
ATOM 1350 N N . MET A 1 187 ? 14.813 12.039 -20.667 1.00 54.44 187 MET A N 1
ATOM 1351 C CA . MET A 1 187 ? 13.833 13.117 -20.817 1.00 54.44 187 MET A CA 1
ATOM 1352 C C . MET A 1 187 ? 12.743 12.672 -21.815 1.00 54.44 187 MET A C 1
ATOM 1354 O O . MET A 1 187 ? 13.073 12.168 -22.886 1.00 54.44 187 MET A O 1
ATOM 1358 N N . PHE A 1 188 ? 11.465 12.822 -21.444 1.00 59.69 188 PHE A N 1
ATOM 1359 C CA . PHE A 1 188 ? 10.262 12.376 -22.182 1.00 59.69 188 PHE A CA 1
ATOM 1360 C C . PHE A 1 188 ? 9.890 10.884 -22.125 1.00 59.69 188 PHE A C 1
ATOM 1362 O O . PHE A 1 188 ? 8.861 10.514 -22.689 1.00 59.69 188 PHE A O 1
ATOM 1369 N N . GLN A 1 189 ? 10.645 10.032 -21.429 1.00 69.62 189 GLN A N 1
ATOM 1370 C CA . GLN A 1 189 ? 10.218 8.656 -21.152 1.00 69.62 189 GLN A CA 1
ATOM 1371 C C . GLN A 1 189 ? 9.579 8.546 -19.766 1.00 69.62 189 GLN A C 1
ATOM 1373 O O . GLN A 1 189 ? 9.947 9.263 -18.833 1.00 69.62 189 GLN A O 1
ATOM 1378 N N . ALA A 1 190 ? 8.605 7.644 -19.631 1.00 74.81 190 ALA A N 1
ATOM 1379 C CA . ALA A 1 190 ? 8.043 7.312 -18.329 1.00 74.81 190 ALA A CA 1
ATOM 1380 C C . ALA A 1 190 ? 9.144 6.711 -17.444 1.00 74.81 190 ALA A C 1
ATOM 1382 O O . ALA A 1 190 ? 9.897 5.846 -17.892 1.00 74.81 190 ALA A O 1
ATOM 1383 N N . ASN A 1 191 ? 9.236 7.167 -16.193 1.00 86.81 191 ASN A N 1
ATOM 1384 C CA . ASN A 1 191 ? 10.190 6.625 -15.232 1.00 86.81 191 ASN A CA 1
ATOM 1385 C C . ASN A 1 191 ? 9.902 5.121 -15.044 1.00 86.81 191 ASN A C 1
ATOM 1387 O O . ASN A 1 191 ? 8.821 4.784 -14.551 1.00 86.81 191 ASN A O 1
ATOM 1391 N N . PRO A 1 192 ? 10.827 4.213 -15.408 1.00 88.06 192 PRO A N 1
ATOM 1392 C CA . PRO A 1 192 ? 10.563 2.776 -15.373 1.00 88.06 192 PRO A CA 1
ATOM 1393 C C . PRO A 1 192 ? 10.254 2.286 -13.953 1.00 88.06 192 PRO A C 1
ATOM 1395 O O . PRO A 1 192 ? 9.411 1.408 -13.770 1.00 88.06 192 PRO A O 1
ATOM 1398 N N . LEU A 1 193 ? 10.852 2.908 -12.932 1.00 89.62 193 LEU A N 1
ATOM 1399 C CA . LEU A 1 193 ? 10.567 2.589 -11.537 1.00 89.62 193 LEU A CA 1
ATOM 1400 C C . LEU A 1 193 ? 9.163 3.047 -11.116 1.00 89.62 193 LEU A C 1
ATOM 1402 O O . LEU A 1 193 ? 8.508 2.354 -10.340 1.00 89.62 193 LEU A O 1
ATOM 1406 N N . GLN A 1 194 ? 8.681 4.175 -11.650 1.00 90.00 194 GLN A N 1
ATOM 1407 C CA . GLN A 1 194 ? 7.311 4.641 -11.419 1.00 90.00 194 GLN A CA 1
ATOM 1408 C C . GLN A 1 194 ? 6.303 3.690 -12.066 1.00 90.00 194 GLN A C 1
ATOM 1410 O O . GLN A 1 194 ? 5.408 3.208 -11.385 1.00 90.00 194 GLN A O 1
ATOM 1415 N N . VAL A 1 195 ? 6.510 3.325 -13.337 1.00 89.06 195 VAL A N 1
ATOM 1416 C CA . VAL A 1 195 ? 5.659 2.347 -14.041 1.00 89.06 195 VAL A CA 1
ATOM 1417 C C . VAL A 1 195 ? 5.600 1.027 -13.267 1.00 89.06 195 VAL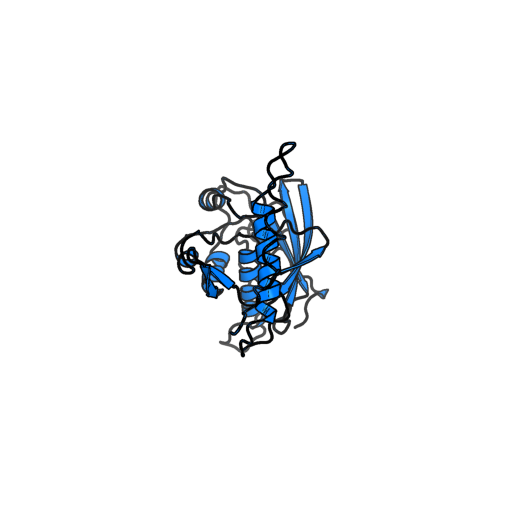 A C 1
ATOM 1419 O O . VAL A 1 195 ? 4.541 0.408 -13.140 1.00 89.06 195 VAL A O 1
ATOM 1422 N N . ARG A 1 196 ? 6.736 0.606 -12.698 1.00 90.81 196 ARG A N 1
ATOM 1423 C CA . ARG A 1 196 ? 6.812 -0.597 -11.871 1.00 90.81 196 ARG A CA 1
ATOM 1424 C C . ARG A 1 196 ? 6.056 -0.457 -10.553 1.00 90.81 196 ARG A C 1
ATOM 1426 O O . ARG A 1 196 ? 5.320 -1.372 -10.184 1.00 90.81 196 ARG A O 1
ATOM 1433 N N . LEU A 1 197 ? 6.218 0.669 -9.861 1.00 92.50 197 LEU A N 1
ATOM 1434 C CA . LEU A 1 197 ? 5.482 0.979 -8.637 1.00 92.50 197 LEU A CA 1
ATOM 1435 C C . LEU A 1 197 ? 3.974 0.949 -8.893 1.00 92.50 197 LEU A C 1
ATOM 1437 O O . LEU A 1 197 ? 3.239 0.324 -8.130 1.00 92.50 197 LEU A O 1
ATOM 1441 N N . ASP A 1 198 ? 3.530 1.568 -9.981 1.00 91.00 198 ASP A N 1
ATOM 1442 C CA . ASP A 1 198 ? 2.127 1.625 -10.366 1.00 91.00 198 ASP A CA 1
ATOM 1443 C C . ASP A 1 198 ? 1.598 0.206 -10.624 1.00 91.00 198 ASP A C 1
ATOM 1445 O O . ASP A 1 198 ? 0.608 -0.223 -10.029 1.00 91.00 198 ASP A O 1
ATOM 1449 N N . ALA A 1 199 ? 2.319 -0.606 -11.398 1.00 90.12 199 ALA A N 1
ATOM 1450 C CA . ALA A 1 199 ? 1.949 -2.001 -11.609 1.00 90.12 199 ALA A CA 1
ATOM 1451 C C . ALA A 1 199 ? 1.807 -2.779 -10.281 1.00 90.12 199 ALA A C 1
ATOM 1453 O O . ALA A 1 199 ? 0.792 -3.452 -10.061 1.00 90.12 199 ALA A O 1
ATOM 1454 N N . ILE A 1 200 ? 2.778 -2.668 -9.373 1.00 93.56 200 ILE A N 1
ATOM 1455 C CA . ILE A 1 200 ? 2.747 -3.357 -8.075 1.00 93.56 200 ILE A CA 1
ATOM 1456 C C . ILE A 1 200 ? 1.596 -2.847 -7.193 1.00 93.56 200 ILE A C 1
ATOM 1458 O O . ILE A 1 200 ? 0.867 -3.659 -6.619 1.00 93.56 200 ILE A O 1
ATOM 1462 N N . ASN A 1 201 ? 1.359 -1.535 -7.139 1.00 93.19 201 ASN A N 1
ATOM 1463 C CA . ASN A 1 201 ? 0.250 -0.935 -6.392 1.00 93.19 201 ASN A CA 1
ATOM 1464 C C . ASN A 1 201 ? -1.114 -1.439 -6.872 1.00 93.19 201 ASN A C 1
ATOM 1466 O O . ASN A 1 201 ? -1.962 -1.772 -6.044 1.00 93.19 201 ASN A O 1
ATOM 1470 N N . ALA A 1 202 ? -1.325 -1.546 -8.189 1.00 91.25 202 ALA A N 1
ATOM 1471 C CA . ALA A 1 202 ? -2.575 -2.071 -8.741 1.00 91.25 202 ALA A CA 1
ATOM 1472 C C . ALA A 1 202 ? -2.851 -3.502 -8.258 1.00 91.25 202 ALA A C 1
ATOM 1474 O O . ALA A 1 202 ? -3.986 -3.856 -7.943 1.00 91.25 202 ALA A O 1
ATOM 1475 N N . ARG A 1 203 ? -1.799 -4.319 -8.155 1.00 92.38 203 ARG A N 1
ATOM 1476 C CA . ARG A 1 203 ? -1.880 -5.719 -7.719 1.00 92.38 203 ARG A CA 1
ATOM 1477 C C . ARG A 1 203 ? -2.114 -5.829 -6.215 1.00 92.38 203 ARG A C 1
ATOM 1479 O O . ARG A 1 203 ? -2.940 -6.631 -5.794 1.00 92.38 203 ARG A O 1
ATOM 1486 N N . ILE A 1 204 ? -1.488 -4.971 -5.407 1.00 94.25 204 ILE A N 1
ATOM 1487 C CA . ILE A 1 204 ? -1.796 -4.857 -3.970 1.00 94.25 204 ILE A CA 1
ATOM 1488 C C . ILE A 1 204 ? -3.261 -4.451 -3.763 1.00 94.25 204 ILE A C 1
ATOM 1490 O O . ILE A 1 204 ? -3.965 -5.040 -2.940 1.00 94.25 204 ILE A O 1
ATOM 1494 N N . ALA A 1 205 ? -3.742 -3.471 -4.526 1.00 91.25 205 ALA A N 1
ATOM 1495 C CA . ALA A 1 205 ? -5.115 -2.989 -4.449 1.00 91.25 205 ALA A CA 1
ATOM 1496 C C . ALA A 1 205 ? -6.137 -4.057 -4.878 1.00 91.25 205 ALA A C 1
ATOM 1498 O O . ALA A 1 205 ? -7.174 -4.217 -4.234 1.00 91.25 205 ALA A O 1
ATOM 1499 N N . TYR A 1 206 ? -5.815 -4.834 -5.913 1.00 89.56 206 TYR A N 1
ATOM 1500 C CA . TYR A 1 206 ? -6.587 -6.007 -6.319 1.00 89.56 206 TYR A CA 1
ATOM 1501 C C . TYR A 1 206 ? -6.646 -7.060 -5.202 1.00 89.56 206 TYR A C 1
ATOM 1503 O O . TYR A 1 206 ? -7.726 -7.406 -4.729 1.00 89.56 206 TYR A O 1
ATOM 1511 N N . VAL A 1 207 ? -5.487 -7.523 -4.725 1.00 91.25 207 VAL A N 1
ATOM 1512 C CA . VAL A 1 207 ? -5.388 -8.611 -3.736 1.00 91.25 207 VAL A CA 1
ATOM 1513 C C . VAL A 1 207 ? -6.062 -8.249 -2.418 1.00 91.25 207 VAL A C 1
ATOM 1515 O O . VAL A 1 207 ? -6.668 -9.105 -1.774 1.00 91.25 207 VAL A O 1
ATOM 1518 N N . SER A 1 208 ? -5.974 -6.986 -2.005 1.00 91.75 208 SER A N 1
ATOM 1519 C CA . SER A 1 208 ? -6.591 -6.522 -0.764 1.00 91.75 208 SER A CA 1
ATOM 1520 C C . SER A 1 208 ? -8.105 -6.319 -0.848 1.00 91.75 208 SER A C 1
ATOM 1522 O O . SER A 1 208 ? -8.738 -6.026 0.167 1.00 91.75 208 SER A O 1
ATOM 1524 N N . GLY A 1 209 ? -8.709 -6.474 -2.031 1.00 87.31 209 GLY A N 1
ATOM 1525 C CA . GLY A 1 209 ? -10.117 -6.139 -2.262 1.00 87.31 209 GLY A CA 1
ATOM 1526 C C . GLY A 1 209 ? -10.402 -4.642 -2.109 1.00 87.31 209 GLY A C 1
ATOM 1527 O O . GLY A 1 209 ? -11.547 -4.246 -1.902 1.00 87.31 209 GLY A O 1
ATOM 1528 N N . TYR A 1 210 ? -9.353 -3.816 -2.153 1.00 82.00 210 TYR A N 1
ATOM 1529 C CA . TYR A 1 210 ? -9.433 -2.360 -2.070 1.00 82.00 210 TYR A CA 1
ATOM 1530 C C . TYR A 1 210 ? -10.122 -1.778 -3.309 1.00 82.00 210 TYR A C 1
ATOM 1532 O O . TYR A 1 210 ? -10.838 -0.782 -3.227 1.00 82.00 210 TYR A O 1
ATOM 1540 N N . VAL A 1 211 ? -9.962 -2.451 -4.449 1.00 78.00 211 VAL A N 1
ATOM 1541 C CA . VAL A 1 211 ? -10.764 -2.215 -5.647 1.00 78.00 211 VAL A CA 1
ATOM 1542 C C . VAL A 1 211 ? -12.016 -3.096 -5.576 1.00 78.00 211 VAL A C 1
ATOM 1544 O O . VAL A 1 211 ? -11.878 -4.322 -5.573 1.00 78.00 211 VAL A O 1
ATOM 1547 N N . PRO A 1 212 ? -13.235 -2.528 -5.532 1.00 70.69 212 PRO A N 1
ATOM 1548 C CA . PRO A 1 212 ? -14.456 -3.315 -5.605 1.00 70.69 212 PRO A CA 1
ATOM 1549 C C . PRO A 1 212 ? -14.607 -3.872 -7.022 1.00 70.69 212 PRO A C 1
ATOM 1551 O O . PRO A 1 212 ? -15.047 -3.191 -7.946 1.00 70.69 212 PRO A O 1
ATOM 1554 N N . LEU A 1 213 ? -14.235 -5.131 -7.199 1.00 64.81 213 LEU A N 1
ATOM 1555 C CA . LEU A 1 213 ? -14.622 -5.899 -8.371 1.00 64.81 213 LEU A CA 1
ATOM 1556 C C . LEU A 1 213 ? -16.028 -6.404 -8.067 1.00 64.81 213 LEU A C 1
ATOM 1558 O O . LEU A 1 213 ? -16.199 -7.304 -7.246 1.00 64.81 213 LEU A O 1
ATOM 1562 N N . GLY A 1 214 ? -17.043 -5.736 -8.608 1.00 53.97 214 GLY A N 1
ATOM 1563 C CA . GLY A 1 214 ? -18.419 -6.196 -8.459 1.00 53.97 214 GLY A CA 1
ATOM 1564 C C . GLY A 1 214 ? -18.625 -7.601 -9.042 1.00 53.97 214 GLY A C 1
ATOM 1565 O O . GLY A 1 214 ? -17.766 -8.168 -9.710 1.00 53.97 214 GLY A O 1
ATOM 1566 N N . ASP A 1 215 ? -19.828 -8.122 -8.839 1.00 47.44 215 ASP A N 1
ATOM 1567 C CA . ASP A 1 215 ? -20.435 -9.237 -9.582 1.00 47.44 215 ASP A CA 1
ATOM 1568 C C . ASP A 1 215 ? -20.642 -8.938 -11.081 1.00 47.44 215 ASP A C 1
ATOM 1570 O O . ASP A 1 215 ? -20.975 -9.810 -11.885 1.00 47.44 215 ASP A O 1
ATOM 1574 N N . THR A 1 216 ? -20.438 -7.689 -11.474 1.00 43.69 216 THR A N 1
ATOM 1575 C CA . THR A 1 216 ? -20.582 -7.192 -12.831 1.00 43.69 216 THR A CA 1
ATOM 1576 C C . THR A 1 216 ? -19.229 -7.212 -13.537 1.00 43.69 216 THR A C 1
ATOM 1578 O O . THR A 1 216 ? -18.219 -6.837 -12.956 1.00 43.69 216 THR A O 1
ATOM 1581 N N . SER A 1 217 ? -19.243 -7.692 -14.788 1.00 49.00 217 SER A N 1
ATOM 1582 C CA . SER A 1 217 ? -18.136 -7.881 -15.752 1.00 49.00 217 SER A CA 1
ATOM 1583 C C . SER A 1 217 ? -16.852 -7.064 -15.516 1.00 49.00 217 SER A C 1
ATOM 1585 O O . SER A 1 217 ? -16.912 -5.940 -15.038 1.00 49.00 217 SER A O 1
ATOM 1587 N N . ALA A 1 218 ? -15.693 -7.544 -15.989 1.00 47.19 218 ALA A N 1
ATOM 1588 C CA . ALA A 1 218 ? -14.390 -6.853 -15.907 1.00 47.19 218 ALA A CA 1
ATOM 1589 C C . ALA A 1 218 ? -14.389 -5.354 -16.322 1.00 47.19 218 ALA A C 1
ATOM 1591 O O . ALA A 1 218 ? -13.478 -4.613 -15.960 1.00 47.19 218 ALA A O 1
ATOM 1592 N N . MET A 1 219 ? -15.421 -4.884 -17.034 1.00 40.16 219 MET A N 1
ATOM 1593 C CA . MET A 1 219 ? -15.667 -3.475 -17.358 1.00 40.16 219 MET A CA 1
ATOM 1594 C C . MET A 1 219 ? -16.221 -2.613 -16.200 1.00 40.16 219 MET A C 1
ATOM 1596 O O . MET A 1 219 ? -16.070 -1.394 -16.239 1.00 40.16 219 MET A O 1
ATOM 1600 N N . SER A 1 220 ? -16.832 -3.188 -15.156 1.00 45.75 220 SER A N 1
ATOM 1601 C CA . SER A 1 220 ? -17.409 -2.437 -14.023 1.00 45.75 220 SER A CA 1
ATOM 1602 C C . SER A 1 220 ? -16.357 -1.844 -13.085 1.00 45.75 220 SER A C 1
ATOM 1604 O O . SER A 1 220 ? -16.635 -0.880 -12.372 1.00 45.75 220 SER A O 1
ATOM 1606 N N . VAL A 1 221 ? -15.135 -2.377 -13.108 1.00 49.50 221 VAL A N 1
ATOM 1607 C CA . VAL A 1 221 ? -14.005 -1.859 -12.320 1.00 49.50 221 VAL A CA 1
ATOM 1608 C C . VAL A 1 221 ? -13.687 -0.407 -12.694 1.00 49.50 221 VAL A C 1
ATOM 1610 O O . VAL A 1 221 ? -13.198 0.368 -11.876 1.00 49.50 221 VAL A O 1
ATOM 1613 N N . VAL A 1 222 ? -14.014 -0.023 -13.931 1.00 49.09 222 VAL A N 1
ATOM 1614 C CA . VAL A 1 222 ? -13.742 1.305 -14.488 1.00 49.09 222 VAL A CA 1
ATOM 1615 C C . VAL A 1 222 ? -14.860 2.310 -14.156 1.00 49.09 222 VAL A C 1
ATOM 1617 O O . VAL A 1 222 ? -14.598 3.512 -14.097 1.00 49.09 222 VAL A O 1
ATOM 1620 N N . SER A 1 223 ? -16.096 1.855 -13.896 1.00 48.16 223 SER A N 1
ATOM 1621 C CA . SER A 1 223 ? -17.255 2.745 -13.703 1.00 48.16 223 SER A CA 1
ATOM 1622 C C . SER A 1 223 ? -17.542 3.112 -12.246 1.00 48.16 223 SER A C 1
ATOM 1624 O O . SER A 1 223 ? -18.086 4.189 -11.993 1.00 48.16 223 SER A O 1
ATOM 1626 N N . SER A 1 224 ? -17.174 2.276 -11.269 1.00 53.94 224 SER A N 1
ATOM 1627 C CA . SER A 1 224 ? -17.374 2.629 -9.861 1.00 53.94 224 SER A CA 1
ATOM 1628 C C . SER A 1 224 ? -16.328 3.660 -9.429 1.00 53.94 224 SER A C 1
ATOM 1630 O O . SER A 1 224 ? -15.130 3.388 -9.437 1.00 53.94 224 SER A O 1
ATOM 1632 N N . ALA A 1 225 ? -16.763 4.863 -9.056 1.00 54.56 225 ALA A N 1
ATOM 1633 C CA . ALA A 1 225 ? -15.898 5.872 -8.454 1.00 54.56 225 ALA A CA 1
ATOM 1634 C C . ALA A 1 225 ? -15.461 5.416 -7.049 1.00 54.56 225 ALA A C 1
ATOM 1636 O O . ALA A 1 225 ? -16.130 5.719 -6.061 1.00 54.56 225 ALA A O 1
ATOM 1637 N N . PHE A 1 226 ? -14.364 4.661 -6.956 1.00 68.50 226 PHE A N 1
ATOM 1638 C CA . PHE A 1 226 ? -13.750 4.296 -5.681 1.00 68.50 226 PHE A CA 1
ATOM 1639 C C . PHE A 1 226 ? -12.509 5.166 -5.431 1.00 68.50 226 PHE A C 1
ATOM 1641 O O . PHE A 1 226 ? -11.652 5.310 -6.299 1.00 68.50 226 PHE A O 1
ATOM 1648 N N . TYR A 1 227 ? -12.451 5.767 -4.242 1.00 77.19 227 TYR A N 1
ATOM 1649 C CA . TYR A 1 227 ? -11.341 6.584 -3.747 1.00 77.19 227 TYR A CA 1
ATOM 1650 C C . TYR A 1 227 ? -11.194 6.296 -2.250 1.00 77.19 227 TYR A C 1
ATOM 1652 O O . TYR A 1 227 ? -11.745 6.999 -1.406 1.00 77.19 227 TYR A O 1
ATOM 1660 N N . ASP A 1 228 ? -10.540 5.191 -1.901 1.00 85.50 228 ASP A N 1
ATOM 1661 C CA . ASP A 1 228 ? -10.441 4.763 -0.504 1.00 85.50 228 ASP A CA 1
ATOM 1662 C C . ASP A 1 228 ? -9.134 5.264 0.128 1.00 85.50 228 ASP A C 1
ATOM 1664 O O . ASP A 1 228 ? -8.044 4.774 -0.121 1.00 85.50 228 ASP A O 1
ATOM 1668 N N . TYR A 1 229 ? -9.187 6.248 1.008 1.00 90.69 229 TYR A N 1
ATOM 1669 C CA . TYR A 1 229 ? -7.964 6.839 1.557 1.00 90.69 229 TYR A CA 1
ATOM 1670 C C . TYR A 1 229 ? -7.205 5.947 2.566 1.00 90.69 229 TYR A C 1
ATOM 1672 O O . TYR A 1 229 ? -6.167 6.355 3.095 1.00 90.69 229 TYR A O 1
ATOM 1680 N N . ARG A 1 230 ? -7.727 4.760 2.903 1.00 94.06 230 ARG A N 1
ATOM 1681 C CA . ARG A 1 230 ? -7.261 3.955 4.044 1.00 94.06 230 ARG A CA 1
ATOM 1682 C C . ARG A 1 230 ? -5.996 3.146 3.784 1.00 94.06 230 ARG A C 1
ATOM 1684 O O . ARG A 1 230 ? -5.488 2.552 4.731 1.00 94.06 230 ARG A O 1
ATOM 1691 N N . MET A 1 231 ? -5.468 3.134 2.564 1.00 94.69 231 MET A N 1
ATOM 1692 C CA . MET A 1 231 ? -4.194 2.499 2.221 1.00 94.69 231 MET A CA 1
ATOM 1693 C C . MET A 1 231 ? -3.228 3.535 1.647 1.00 94.69 231 MET A C 1
ATOM 1695 O O 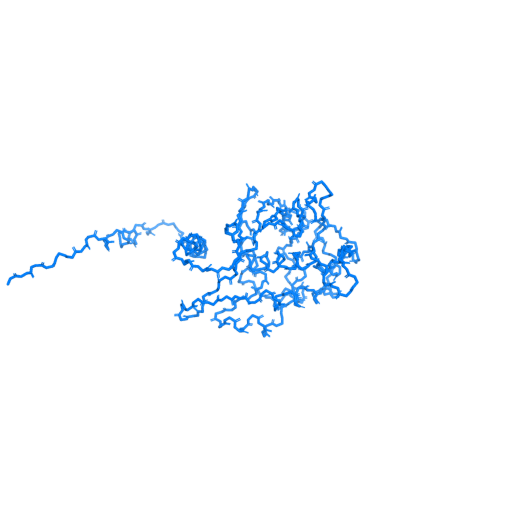. MET A 1 231 ? -3.610 4.291 0.758 1.00 94.69 231 MET A O 1
ATOM 1699 N N . TRP A 1 232 ? -1.992 3.587 2.146 1.00 96.19 232 TRP A N 1
ATOM 1700 C CA . TRP A 1 232 ? -0.984 4.541 1.676 1.00 96.19 232 TRP A CA 1
ATOM 1701 C C . TRP A 1 232 ? 0.419 3.952 1.646 1.00 96.19 232 TRP A C 1
ATOM 1703 O O . TRP A 1 232 ? 0.761 3.049 2.408 1.00 96.19 232 TRP A O 1
ATOM 1713 N N . ILE A 1 233 ? 1.269 4.543 0.812 1.00 96.50 233 ILE A N 1
ATOM 1714 C CA . ILE A 1 233 ? 2.706 4.271 0.805 1.00 96.50 233 ILE A CA 1
ATOM 1715 C C . ILE A 1 233 ? 3.356 5.128 1.885 1.00 96.50 233 ILE A C 1
ATOM 1717 O O . ILE A 1 233 ? 3.274 6.357 1.834 1.00 96.50 233 ILE A O 1
ATOM 1721 N N . TYR A 1 234 ? 3.997 4.515 2.875 1.00 95.31 234 TYR A N 1
ATOM 1722 C CA . TYR A 1 234 ? 4.658 5.265 3.939 1.00 95.31 234 TYR A CA 1
ATOM 1723 C C . TYR A 1 234 ? 6.165 5.394 3.725 1.00 95.31 234 TYR A C 1
ATOM 1725 O O . TYR A 1 234 ? 6.726 6.440 4.046 1.00 95.31 234 TYR A O 1
ATOM 1733 N N . ARG A 1 235 ? 6.823 4.361 3.182 1.00 95.06 235 ARG A N 1
ATOM 1734 C CA . ARG A 1 235 ? 8.285 4.337 3.056 1.00 95.06 235 ARG A CA 1
ATOM 1735 C C . ARG A 1 235 ? 8.779 3.389 1.965 1.00 95.06 235 ARG A C 1
ATOM 1737 O O . ARG A 1 235 ? 8.172 2.360 1.690 1.00 95.06 235 ARG A O 1
ATOM 1744 N N . PHE A 1 236 ? 9.938 3.724 1.412 1.00 95.75 236 PHE A N 1
ATOM 1745 C CA . PHE A 1 236 ? 10.812 2.807 0.686 1.00 95.75 236 PHE A CA 1
ATOM 1746 C C . PHE A 1 236 ? 12.055 2.571 1.545 1.00 95.75 236 PHE A C 1
ATOM 1748 O O . PHE A 1 236 ? 12.655 3.536 2.026 1.00 95.75 236 PHE A O 1
ATOM 1755 N N . ASP A 1 237 ? 12.410 1.313 1.799 1.00 95.94 237 ASP A N 1
ATOM 1756 C CA . ASP A 1 237 ? 13.636 0.971 2.516 1.00 95.94 237 ASP A CA 1
ATOM 1757 C C . ASP A 1 237 ? 14.845 1.241 1.605 1.00 95.94 237 ASP A C 1
ATOM 1759 O O . ASP A 1 237 ? 14.971 0.589 0.567 1.00 95.94 237 ASP A O 1
ATOM 1763 N N . PRO A 1 238 ? 15.759 2.166 1.955 1.00 92.88 238 PRO A N 1
ATOM 1764 C CA . PRO A 1 238 ? 16.934 2.435 1.132 1.00 92.88 238 PRO A CA 1
ATOM 1765 C C . PRO A 1 238 ? 17.796 1.190 0.882 1.00 92.88 238 PRO A C 1
ATOM 1767 O O . PRO A 1 238 ? 18.355 1.049 -0.202 1.00 92.88 238 PRO A O 1
ATOM 1770 N N . ALA A 1 239 ? 17.867 0.260 1.843 1.00 94.62 239 ALA A N 1
ATOM 1771 C CA . ALA A 1 239 ? 18.605 -0.998 1.689 1.00 94.62 239 ALA A CA 1
ATOM 1772 C C . ALA A 1 239 ? 17.908 -1.995 0.740 1.00 94.62 239 ALA A C 1
ATOM 1774 O O . ALA A 1 239 ? 18.507 -2.978 0.301 1.00 94.62 239 ALA A O 1
ATOM 1775 N N . GLY A 1 240 ? 16.634 -1.745 0.435 1.00 91.62 240 GLY A N 1
ATOM 1776 C CA . GLY A 1 240 ? 15.790 -2.540 -0.444 1.00 91.62 240 GLY A CA 1
ATOM 1777 C C . GLY A 1 240 ? 15.855 -2.159 -1.919 1.00 91.62 240 GLY A C 1
ATOM 1778 O O . GLY A 1 240 ? 15.279 -2.876 -2.737 1.00 91.62 240 GLY A O 1
ATOM 1779 N N . ASN A 1 241 ? 16.525 -1.060 -2.274 1.00 92.12 241 ASN A N 1
ATOM 1780 C CA . ASN A 1 241 ? 16.614 -0.621 -3.661 1.00 92.12 241 ASN A CA 1
ATOM 1781 C C . ASN A 1 241 ? 17.522 -1.557 -4.480 1.00 92.12 241 ASN A C 1
ATOM 1783 O O . ASN A 1 241 ? 18.679 -1.786 -4.126 1.00 92.12 241 ASN A O 1
ATOM 1787 N N . ARG A 1 242 ? 16.995 -2.102 -5.578 1.00 90.38 242 ARG A N 1
ATOM 1788 C CA . ARG A 1 242 ? 17.683 -3.024 -6.494 1.00 90.38 242 ARG A CA 1
ATOM 1789 C C . ARG A 1 242 ? 17.878 -2.456 -7.904 1.00 90.38 242 ARG A C 1
ATOM 1791 O O . ARG A 1 242 ? 18.233 -3.233 -8.787 1.00 90.38 242 ARG A O 1
ATOM 1798 N N . GLY A 1 243 ? 17.668 -1.152 -8.098 1.00 73.25 243 GLY A N 1
ATOM 1799 C CA . GLY A 1 243 ? 17.767 -0.472 -9.395 1.00 73.25 243 GLY A CA 1
ATOM 1800 C C . GLY A 1 243 ? 16.477 0.244 -9.731 1.00 73.25 243 GLY A C 1
ATOM 1801 O O . GLY A 1 243 ? 15.537 -0.449 -10.179 1.00 73.25 243 GLY A O 1
#